Protein AF-A0A6M1YBG4-F1 (afdb_monomer_lite)

Radius of gyration: 19.95 Å; chains: 1; bounding box: 44×45×74 Å

Sequence (260 aa):
LTASAIASFGVSKLLKSVRQNFGIIKNPKYNTADLGLLKDKNMIKTLTDEIFPLYIKHEKTFDGHQIHGRMHISRCIIYTMAMLNFYKRHKKANVDELASIYSIAFHDAGRRGNGVDVWEKDSQKLLYNFLRDKGYGLLKALKFSRIVNKETKADSLEARAILSSDCLDIMRCRLGGIKSFRRNLLTFLNPAKDKAPSGLTKDECKNIREKLIVEASEFIKMTENKKVELTNSKTYFEDVLYLLESNQKKFPTLFDYLKK

Structure (mmCIF, N/CA/C/O backbone):
data_AF-A0A6M1YBG4-F1
#
_entry.id   AF-A0A6M1YBG4-F1
#
loop_
_atom_site.group_PDB
_atom_site.id
_atom_site.type_symbol
_atom_site.label_atom_id
_atom_site.label_alt_id
_atom_site.label_comp_id
_atom_site.label_asym_id
_atom_site.label_entity_id
_atom_site.label_seq_id
_atom_site.pdbx_PDB_ins_code
_atom_site.Cartn_x
_atom_site.Cartn_y
_atom_site.Cartn_z
_atom_site.occupancy
_atom_site.B_iso_or_equiv
_atom_site.auth_seq_id
_atom_site.auth_comp_id
_atom_site.auth_asym_id
_atom_site.auth_atom_id
_atom_site.pdbx_PDB_model_num
ATOM 1 N N . LEU A 1 1 ? 11.674 23.748 51.334 1.00 42.88 1 LEU A N 1
ATOM 2 C CA . LEU A 1 1 ? 11.335 23.813 49.892 1.00 42.88 1 LEU A CA 1
ATOM 3 C C . LEU A 1 1 ? 11.590 22.437 49.292 1.00 42.88 1 LEU A C 1
ATOM 5 O O . LEU A 1 1 ? 12.739 22.051 49.139 1.00 42.88 1 LEU A O 1
ATOM 9 N N . THR A 1 2 ? 10.538 21.642 49.109 1.00 30.59 2 THR A N 1
ATOM 10 C CA . THR A 1 2 ? 10.632 20.224 48.736 1.00 30.59 2 THR A CA 1
ATOM 11 C C . THR A 1 2 ? 10.845 20.051 47.230 1.00 30.59 2 THR A C 1
ATOM 13 O O . THR A 1 2 ? 10.275 20.776 46.414 1.00 30.59 2 THR A O 1
ATOM 16 N N . ALA A 1 3 ? 11.650 19.052 46.858 1.00 31.31 3 ALA A N 1
ATOM 17 C CA . ALA A 1 3 ? 12.021 18.718 45.479 1.00 31.31 3 ALA A CA 1
ATOM 18 C C . ALA A 1 3 ? 10.829 18.418 44.537 1.00 31.31 3 ALA A C 1
ATOM 20 O O . ALA A 1 3 ? 11.008 18.377 43.321 1.00 31.31 3 ALA A O 1
ATOM 21 N N . SER A 1 4 ? 9.602 18.267 45.058 1.00 35.59 4 SER A N 1
ATOM 22 C CA . SER A 1 4 ? 8.411 18.016 44.234 1.00 35.59 4 SER A CA 1
ATOM 23 C C . SER A 1 4 ? 7.872 19.273 43.528 1.00 35.59 4 SER A C 1
ATOM 25 O O . SER A 1 4 ? 7.233 19.160 42.482 1.00 35.59 4 SER A O 1
ATOM 27 N N . ALA A 1 5 ? 8.188 20.478 44.020 1.00 33.09 5 ALA A N 1
ATOM 28 C CA . ALA A 1 5 ? 7.726 21.727 43.406 1.00 33.09 5 ALA A CA 1
ATOM 29 C C . ALA A 1 5 ? 8.543 22.131 42.159 1.00 33.09 5 ALA A C 1
ATOM 31 O O . ALA A 1 5 ? 8.009 22.749 41.237 1.00 33.09 5 ALA A O 1
ATOM 32 N N . ILE A 1 6 ? 9.819 21.734 42.086 1.00 35.50 6 ILE A N 1
ATOM 33 C CA . ILE A 1 6 ? 10.721 22.075 40.970 1.00 35.50 6 ILE A CA 1
ATOM 34 C C . ILE A 1 6 ? 10.452 21.177 39.745 1.00 35.50 6 ILE A C 1
ATOM 36 O O . ILE A 1 6 ? 10.522 21.643 38.606 1.00 35.50 6 ILE A O 1
ATOM 40 N N . ALA A 1 7 ? 10.029 19.925 39.959 1.00 37.75 7 ALA A N 1
ATOM 41 C CA . ALA A 1 7 ? 9.678 18.999 38.879 1.00 37.75 7 ALA A CA 1
ATOM 42 C C . ALA A 1 7 ? 8.387 19.403 38.133 1.00 37.75 7 ALA A C 1
ATOM 44 O O . ALA A 1 7 ? 8.319 19.304 36.908 1.00 37.75 7 ALA A O 1
ATOM 45 N N . SER A 1 8 ? 7.383 19.930 38.842 1.00 36.16 8 SER A N 1
ATOM 46 C CA . SER A 1 8 ? 6.100 20.326 38.236 1.00 36.16 8 SER A CA 1
ATOM 47 C C . SER A 1 8 ? 6.219 21.583 37.356 1.00 36.16 8 SER A C 1
ATOM 49 O O . SER A 1 8 ? 5.631 21.663 36.273 1.00 36.16 8 SER A O 1
ATOM 51 N N . PHE A 1 9 ? 7.062 22.544 37.754 1.00 37.38 9 PHE A N 1
ATOM 52 C CA . PHE A 1 9 ? 7.264 23.782 36.993 1.00 37.38 9 PHE A CA 1
ATOM 53 C C . PHE A 1 9 ? 8.113 23.570 35.726 1.00 37.38 9 PHE A C 1
ATOM 55 O O . PHE A 1 9 ? 7.839 24.182 34.691 1.00 37.38 9 PHE A O 1
ATOM 62 N N . GLY A 1 10 ? 9.098 22.663 35.775 1.00 35.66 10 GLY A N 1
ATOM 63 C CA . GLY A 1 10 ? 9.953 22.317 34.633 1.00 35.66 10 GLY A CA 1
ATOM 64 C C . GLY A 1 10 ? 9.226 21.523 33.544 1.00 35.66 10 GLY A C 1
ATOM 65 O O . GLY A 1 10 ? 9.341 21.850 32.363 1.00 35.66 10 GLY A O 1
ATOM 66 N N . VAL A 1 11 ? 8.406 20.538 33.925 1.00 40.91 11 VAL A N 1
ATOM 67 C CA . VAL A 1 11 ? 7.657 19.695 32.973 1.00 40.91 11 VAL A CA 1
ATOM 68 C C . VAL A 1 11 ? 6.530 20.479 32.292 1.00 40.91 11 VAL A C 1
ATOM 70 O O . VAL A 1 11 ? 6.317 20.332 31.092 1.00 40.91 11 VAL A O 1
ATOM 73 N N . SER A 1 12 ? 5.865 21.390 33.008 1.00 39.53 12 SER A N 1
ATOM 74 C CA . SER A 1 12 ? 4.833 22.278 32.447 1.00 39.53 12 SER A CA 1
ATOM 75 C C . SER A 1 12 ? 5.394 23.248 31.397 1.00 39.53 12 SER A C 1
ATOM 77 O O . SER A 1 12 ? 4.794 23.440 30.335 1.00 39.53 12 SER A O 1
ATOM 79 N N . LYS A 1 13 ? 6.581 23.821 31.645 1.00 38.34 13 LYS A N 1
ATOM 80 C CA . LYS A 1 13 ? 7.250 24.740 30.709 1.00 38.34 13 LYS A CA 1
ATOM 81 C C . LYS A 1 13 ? 7.852 23.999 29.511 1.00 38.34 13 LYS A C 1
ATOM 83 O O . LYS A 1 13 ? 7.779 24.512 28.396 1.00 38.34 13 LYS A O 1
ATOM 88 N N . LEU A 1 14 ? 8.350 22.775 29.711 1.00 34.94 14 LEU A N 1
ATOM 89 C CA . LEU A 1 14 ? 8.815 21.899 28.632 1.00 34.94 14 LEU A CA 1
ATOM 90 C C . LEU A 1 14 ? 7.646 21.415 27.758 1.00 34.94 14 LEU A C 1
ATOM 92 O O . LEU A 1 14 ? 7.738 21.482 26.541 1.00 34.94 14 LEU A O 1
ATOM 96 N N . LEU A 1 15 ? 6.502 21.046 28.345 1.00 36.16 15 LEU A N 1
ATOM 97 C CA . LEU A 1 15 ? 5.287 20.683 27.601 1.00 36.16 15 LEU A CA 1
ATOM 98 C C . LEU A 1 15 ? 4.630 21.885 26.910 1.00 36.16 15 LEU A C 1
ATOM 100 O O . LEU A 1 15 ? 4.041 21.715 25.846 1.00 36.16 15 LEU A O 1
ATOM 104 N N . LYS A 1 16 ? 4.741 23.104 27.457 1.00 35.44 16 LYS A N 1
ATOM 105 C CA . LYS A 1 16 ? 4.321 24.337 26.764 1.00 35.44 16 LYS A CA 1
ATOM 106 C C . LYS A 1 16 ? 5.268 24.719 25.625 1.00 35.44 16 LYS A C 1
ATOM 108 O O . LYS A 1 16 ? 4.776 25.118 24.579 1.00 35.44 16 LYS A O 1
ATOM 113 N N . SER A 1 17 ? 6.577 24.533 25.788 1.00 32.25 17 SER A N 1
ATOM 114 C CA . SER A 1 17 ? 7.590 24.722 24.735 1.00 32.25 17 SER A CA 1
ATOM 115 C C . SER A 1 17 ? 7.432 23.695 23.601 1.00 32.25 17 SER A C 1
ATOM 117 O O . SER A 1 17 ? 7.418 24.054 22.426 1.00 32.25 17 SER A O 1
ATOM 119 N N . VAL A 1 18 ? 7.157 22.434 23.946 1.00 36.22 18 VAL A N 1
ATOM 120 C CA . VAL A 1 18 ? 6.774 21.372 23.001 1.00 36.22 18 VAL A CA 1
ATOM 121 C C . VAL A 1 18 ? 5.375 21.627 22.421 1.00 36.22 18 VAL A C 1
ATOM 123 O O . VAL A 1 18 ? 5.124 21.306 21.280 1.00 36.22 18 VAL A O 1
ATOM 126 N N . ARG A 1 19 ? 4.429 22.276 23.101 1.00 33.81 19 ARG A N 1
ATOM 127 C CA . ARG A 1 19 ? 3.161 22.663 22.445 1.00 33.81 19 ARG A CA 1
ATOM 128 C C . ARG A 1 19 ? 3.278 23.907 21.559 1.00 33.81 19 ARG A C 1
ATOM 130 O O . ARG A 1 19 ? 2.495 24.034 20.627 1.00 33.81 19 ARG A O 1
ATOM 137 N N . GLN A 1 20 ? 4.229 24.805 21.823 1.00 33.97 20 GLN A N 1
ATOM 138 C CA . GLN A 1 20 ? 4.426 26.036 21.045 1.00 33.97 20 GLN A CA 1
ATOM 139 C C . GLN A 1 20 ? 5.344 25.859 19.828 1.00 33.97 20 GLN A C 1
ATOM 141 O O . GLN A 1 20 ? 5.148 26.563 18.842 1.00 33.97 20 GLN A O 1
ATOM 146 N N . ASN A 1 21 ? 6.272 24.895 19.841 1.00 33.31 21 ASN A N 1
ATOM 147 C CA . ASN A 1 21 ? 7.101 24.561 18.671 1.00 33.31 21 ASN A CA 1
ATOM 148 C C . ASN A 1 21 ? 6.443 23.571 17.703 1.00 33.31 21 ASN A C 1
ATOM 150 O O . ASN A 1 21 ? 6.954 23.330 16.612 1.00 33.31 21 ASN A O 1
ATOM 154 N N . PHE A 1 22 ? 5.307 22.992 18.084 1.00 41.25 22 PHE A N 1
ATOM 155 C CA . PHE A 1 22 ? 4.591 22.041 17.253 1.00 41.25 22 PHE A CA 1
ATOM 156 C C . PHE A 1 22 ? 3.459 22.799 16.595 1.00 41.25 22 PHE A C 1
ATOM 158 O O . PHE A 1 22 ? 2.313 22.800 17.048 1.00 41.25 22 PHE A O 1
ATOM 165 N N . GLY A 1 23 ? 3.819 23.475 15.505 1.00 33.91 23 GLY A N 1
ATOM 166 C CA . GLY A 1 23 ? 2.853 23.821 14.487 1.00 33.91 23 GLY A CA 1
ATOM 167 C C . GLY A 1 23 ? 2.122 22.543 14.103 1.00 33.91 23 GLY A C 1
ATOM 168 O O . GLY A 1 23 ? 2.623 21.754 13.308 1.00 33.91 23 GLY A O 1
ATOM 169 N N . ILE A 1 24 ? 0.932 22.343 14.680 1.00 41.75 24 ILE A N 1
ATOM 170 C CA . ILE A 1 24 ? -0.172 21.666 14.005 1.00 41.75 24 ILE A CA 1
ATOM 171 C C . ILE A 1 24 ? -0.065 22.162 12.575 1.00 41.75 24 ILE A C 1
ATOM 173 O O . ILE A 1 24 ? -0.124 23.380 12.391 1.00 41.75 24 ILE A O 1
ATOM 177 N N . ILE A 1 25 ? 0.223 21.265 11.629 1.00 44.97 25 ILE A N 1
ATOM 178 C CA . ILE A 1 25 ? 0.376 21.592 10.214 1.00 44.97 25 ILE A CA 1
ATOM 179 C C . ILE A 1 25 ? -0.840 22.451 9.864 1.00 44.97 25 ILE A C 1
ATOM 181 O O . ILE A 1 25 ? -1.967 21.960 9.786 1.00 44.97 25 ILE A O 1
ATOM 185 N N . LYS A 1 26 ? -0.643 23.775 9.820 1.00 38.28 26 LYS A N 1
ATOM 186 C CA . LYS A 1 26 ? -1.711 24.740 9.585 1.00 38.28 26 LYS A CA 1
ATOM 187 C C . LYS A 1 26 ? -1.987 24.607 8.111 1.00 38.28 26 LYS A C 1
ATOM 189 O O . LYS A 1 26 ? -1.297 25.230 7.322 1.00 38.28 26 LYS A O 1
ATOM 194 N N . ASN A 1 27 ? -2.918 23.716 7.799 1.00 42.34 27 ASN A N 1
ATOM 195 C CA . ASN A 1 27 ? -3.264 23.228 6.477 1.00 42.34 27 ASN A CA 1
ATOM 196 C C . ASN A 1 27 ? -3.529 24.413 5.524 1.00 42.34 27 ASN A C 1
ATOM 198 O O . ASN A 1 27 ? -4.633 24.973 5.539 1.00 42.34 27 ASN A O 1
ATOM 202 N N . PRO A 1 28 ? -2.542 24.859 4.723 1.00 39.03 28 PRO A N 1
ATOM 203 C CA . PRO A 1 28 ? -2.784 25.863 3.709 1.00 39.03 28 PRO A CA 1
ATOM 204 C C . PRO A 1 28 ? -3.393 25.092 2.544 1.00 39.03 28 PRO A C 1
ATOM 206 O O . PRO A 1 28 ? -2.665 24.387 1.859 1.00 39.03 28 PRO A O 1
ATOM 209 N N . LYS A 1 29 ? -4.728 25.150 2.404 1.00 42.41 29 LYS A N 1
ATOM 210 C CA . LYS A 1 29 ? -5.530 24.624 1.277 1.00 42.41 29 LYS A CA 1
ATOM 211 C C . LYS A 1 29 ? -4.737 23.689 0.347 1.00 42.41 29 LYS A C 1
ATOM 213 O O . LYS A 1 29 ? -4.203 24.121 -0.670 1.00 42.41 29 LYS A O 1
ATOM 218 N N . TYR A 1 30 ? -4.661 22.422 0.743 1.00 47.44 30 TYR A N 1
ATOM 219 C CA . TYR A 1 30 ? -3.917 21.385 0.038 1.00 47.44 30 TYR A CA 1
ATOM 220 C C . TYR A 1 30 ? -4.385 21.262 -1.420 1.00 47.44 30 TYR A C 1
ATOM 222 O O . TYR A 1 30 ? -5.587 21.135 -1.679 1.00 47.44 30 TYR A O 1
ATOM 230 N N . ASN A 1 31 ? -3.446 21.263 -2.367 1.00 45.47 31 ASN A N 1
ATOM 231 C CA . ASN A 1 31 ? -3.720 20.951 -3.764 1.00 45.47 31 ASN A CA 1
ATOM 232 C C . ASN A 1 31 ? -3.170 19.552 -4.068 1.00 45.47 31 ASN A C 1
ATOM 234 O O . ASN A 1 31 ? -2.066 19.409 -4.575 1.00 45.47 31 ASN A O 1
ATOM 238 N N . THR A 1 32 ? -3.959 18.504 -3.793 1.00 51.28 32 THR A N 1
ATOM 239 C CA . THR A 1 32 ? -3.644 17.100 -4.148 1.00 51.28 32 THR A CA 1
ATOM 240 C C . THR A 1 32 ? -3.507 16.891 -5.665 1.00 51.28 32 THR A C 1
ATOM 242 O O . THR A 1 32 ? -3.376 15.764 -6.126 1.00 51.28 32 THR A O 1
ATOM 245 N N . ALA A 1 33 ? -3.581 17.951 -6.476 1.00 47.88 33 ALA A N 1
ATOM 246 C CA . ALA A 1 33 ? -3.552 17.871 -7.925 1.00 47.88 33 ALA A CA 1
ATOM 247 C C . ALA A 1 33 ? -2.212 17.377 -8.491 1.00 47.88 33 ALA A C 1
ATOM 249 O O . ALA A 1 33 ? -2.243 16.759 -9.560 1.00 47.88 33 ALA A O 1
ATOM 250 N N . ASP A 1 34 ? -1.092 17.604 -7.790 1.00 49.06 34 ASP A N 1
ATOM 251 C CA . ASP A 1 34 ? 0.255 17.286 -8.290 1.00 49.06 34 ASP A CA 1
ATOM 252 C C . ASP A 1 34 ? 0.669 15.833 -8.009 1.00 49.06 34 ASP A C 1
ATOM 254 O O . ASP A 1 34 ? 1.319 15.188 -8.837 1.00 49.06 34 ASP A O 1
ATOM 258 N N . LEU A 1 35 ? 0.224 15.269 -6.883 1.00 54.56 35 LEU A N 1
ATOM 259 C CA . LEU A 1 35 ? 0.277 13.833 -6.632 1.00 54.56 35 LEU A CA 1
ATOM 260 C C . LEU A 1 35 ? -0.962 13.202 -7.268 1.00 54.56 35 LEU A C 1
ATOM 262 O O . LEU A 1 35 ? -2.042 13.200 -6.695 1.00 54.56 35 LEU A O 1
ATOM 266 N N . GLY A 1 36 ? -0.820 12.615 -8.456 1.00 53.66 36 GLY A N 1
ATOM 267 C CA . GLY A 1 36 ? -1.921 11.948 -9.167 1.00 53.66 36 GLY A CA 1
ATOM 268 C C . GLY A 1 36 ? -2.592 10.792 -8.398 1.00 53.66 36 GLY A C 1
ATOM 269 O O . GLY A 1 36 ? -3.571 10.218 -8.892 1.00 53.66 36 GLY A O 1
ATOM 270 N N . LEU A 1 37 ? -2.097 10.456 -7.200 1.00 57.06 37 LEU A N 1
ATOM 271 C CA . LEU A 1 37 ? -2.799 9.670 -6.195 1.00 57.06 37 LEU A CA 1
ATOM 272 C C . LEU A 1 37 ? -4.027 10.434 -5.719 1.00 57.06 37 LEU A C 1
ATOM 274 O O . LEU A 1 37 ? -3.939 11.333 -4.894 1.00 57.06 37 LEU A O 1
ATOM 278 N N . LEU A 1 38 ? -5.197 9.968 -6.152 1.00 58.28 38 LEU A N 1
ATOM 279 C CA . LEU A 1 38 ? -6.453 10.277 -5.473 1.00 58.28 38 LEU A CA 1
ATOM 280 C C . LEU A 1 38 ? -6.901 11.738 -5.636 1.00 58.28 38 LEU A C 1
ATOM 282 O O . LEU A 1 38 ? -7.370 12.367 -4.690 1.00 58.28 38 LEU A O 1
ATOM 286 N N . LYS A 1 39 ? -6.898 12.245 -6.881 1.00 52.91 39 LYS A N 1
ATOM 287 C CA . LYS A 1 39 ? -7.745 13.404 -7.243 1.00 52.91 39 LYS A CA 1
ATOM 288 C C . LYS A 1 39 ? -9.201 13.216 -6.786 1.00 52.91 39 LYS A C 1
ATOM 290 O O . LYS A 1 39 ? -9.914 14.192 -6.565 1.00 52.91 39 LYS A O 1
ATOM 295 N N . ASP A 1 40 ? -9.626 11.965 -6.620 1.00 61.94 40 ASP A N 1
ATOM 296 C CA . ASP A 1 40 ? -10.883 11.625 -5.982 1.00 61.94 40 ASP A CA 1
ATOM 297 C C . ASP A 1 40 ? -10.813 11.823 -4.459 1.00 61.94 40 ASP A C 1
ATOM 299 O O . ASP A 1 40 ? -10.426 10.927 -3.701 1.00 61.94 40 ASP A O 1
ATOM 303 N N . LYS A 1 41 ? -11.248 13.006 -4.009 1.00 67.19 41 LYS A N 1
ATOM 304 C CA . LYS A 1 41 ? -11.470 13.318 -2.588 1.00 67.19 41 LYS A CA 1
ATOM 305 C C . LYS A 1 41 ? -12.334 12.262 -1.890 1.00 67.19 41 LYS A C 1
ATOM 307 O O . LYS A 1 41 ? -12.183 12.065 -0.685 1.00 67.19 41 LYS A O 1
ATOM 312 N N . ASN A 1 42 ? -13.192 11.547 -2.624 1.00 81.12 42 ASN A N 1
ATOM 313 C CA . ASN A 1 42 ? -14.013 10.491 -2.044 1.00 81.12 42 ASN A CA 1
ATOM 314 C C . ASN A 1 42 ? -13.182 9.276 -1.627 1.00 81.12 42 ASN A C 1
ATOM 316 O O . ASN A 1 42 ? -13.535 8.626 -0.647 1.00 81.12 42 ASN A O 1
ATOM 320 N N . MET A 1 43 ? -12.067 8.975 -2.303 1.00 87.19 43 MET A N 1
ATOM 321 C CA . MET A 1 43 ? -11.223 7.840 -1.923 1.00 87.19 43 MET A CA 1
ATOM 322 C C . MET A 1 43 ? -10.410 8.132 -0.665 1.00 87.19 43 MET A C 1
ATOM 324 O O . MET A 1 43 ? -10.367 7.293 0.228 1.00 87.19 43 MET A O 1
ATOM 328 N N . ILE A 1 44 ? -9.814 9.323 -0.554 1.00 87.62 44 ILE A N 1
ATOM 329 C CA . ILE A 1 44 ? -9.127 9.743 0.679 1.00 87.62 44 ILE A CA 1
ATOM 330 C C . ILE A 1 44 ? -10.107 9.715 1.854 1.00 87.62 44 ILE A C 1
ATOM 332 O O . ILE A 1 44 ? -9.820 9.111 2.884 1.00 87.62 44 ILE A O 1
ATOM 336 N N . LYS A 1 45 ? -11.310 10.269 1.662 1.00 88.25 45 LYS A N 1
ATOM 337 C CA . LYS A 1 45 ? -12.374 10.205 2.664 1.00 88.25 45 LYS A CA 1
ATOM 338 C C . LYS A 1 45 ? -12.746 8.761 3.019 1.00 88.25 45 LYS A C 1
ATOM 340 O O . LYS A 1 45 ? -12.875 8.444 4.193 1.00 88.25 45 LYS A O 1
ATOM 345 N N . THR A 1 46 ? -12.873 7.875 2.030 1.00 92.75 46 THR A N 1
ATOM 346 C CA . THR A 1 46 ? -13.172 6.450 2.260 1.00 92.75 46 THR A CA 1
ATOM 347 C C . THR A 1 46 ? -12.064 5.769 3.072 1.00 92.75 46 THR A C 1
ATOM 349 O O . THR A 1 46 ? -12.352 5.025 4.009 1.00 92.75 46 THR A O 1
ATOM 352 N N . LEU A 1 47 ? -10.793 6.034 2.751 1.00 93.31 47 LEU A N 1
ATOM 353 C CA . LEU A 1 47 ? -9.656 5.512 3.510 1.00 93.31 47 LEU A CA 1
ATOM 354 C C . LEU A 1 47 ? -9.719 5.975 4.967 1.00 93.31 47 LEU A C 1
ATOM 356 O O . LEU A 1 47 ? -9.659 5.141 5.868 1.00 93.31 47 LEU A O 1
ATOM 360 N N . THR A 1 48 ? -9.890 7.275 5.192 1.00 91.56 48 THR A N 1
ATOM 361 C CA . THR A 1 48 ? -9.878 7.883 6.528 1.00 91.56 48 THR A CA 1
ATOM 362 C C . THR A 1 48 ? -11.081 7.476 7.378 1.00 91.56 48 THR A C 1
ATOM 364 O O . THR A 1 48 ? -10.901 7.094 8.535 1.00 91.56 48 THR A O 1
ATOM 367 N N . ASP A 1 49 ? -12.289 7.524 6.819 1.00 92.88 49 ASP A N 1
ATOM 368 C CA . ASP A 1 49 ? -13.526 7.387 7.594 1.00 92.88 49 ASP A CA 1
ATOM 369 C C . ASP A 1 49 ? -14.008 5.939 7.715 1.00 92.88 49 ASP A C 1
ATOM 371 O O . ASP A 1 49 ? -14.698 5.610 8.677 1.00 92.88 49 ASP A O 1
ATOM 375 N N . GLU A 1 50 ? -13.678 5.073 6.753 1.00 95.62 50 GLU A N 1
ATOM 376 C CA . GLU A 1 50 ? -14.277 3.734 6.660 1.00 95.62 50 GLU A CA 1
ATOM 377 C C . GLU A 1 50 ? -13.244 2.607 6.784 1.00 95.62 50 GLU A C 1
ATOM 379 O O . GLU A 1 50 ? -13.551 1.562 7.355 1.00 95.62 50 GLU A O 1
ATOM 384 N N . ILE A 1 51 ? -12.007 2.807 6.309 1.00 97.12 51 ILE A N 1
ATOM 385 C CA . ILE A 1 51 ? -10.982 1.747 6.287 1.00 97.12 51 ILE A CA 1
ATOM 386 C C . ILE A 1 51 ? -10.000 1.864 7.461 1.00 97.12 51 ILE A C 1
ATOM 388 O O . ILE A 1 51 ? -9.772 0.901 8.193 1.00 97.12 51 ILE A O 1
ATOM 392 N N . PHE A 1 52 ? -9.431 3.045 7.698 1.00 96.81 52 PHE A N 1
ATOM 393 C CA . PHE A 1 52 ? -8.496 3.301 8.797 1.00 96.81 52 PHE A CA 1
ATOM 394 C C . PHE A 1 52 ? -9.040 3.013 10.202 1.00 96.81 52 PHE A C 1
ATOM 396 O O . PHE A 1 52 ? -8.232 2.619 11.048 1.00 96.81 52 PHE A O 1
ATOM 403 N N . PRO A 1 53 ? -10.353 3.098 10.488 1.00 96.94 53 PRO A N 1
ATOM 404 C CA . PRO A 1 53 ? -10.897 2.625 11.757 1.00 96.94 53 PRO A CA 1
ATOM 405 C C . PRO A 1 53 ? -10.597 1.150 12.067 1.00 96.94 53 PRO A C 1
ATOM 407 O O . PRO A 1 53 ? -10.404 0.815 13.238 1.00 96.94 53 PRO A O 1
ATOM 410 N N . LEU A 1 54 ? -10.483 0.279 11.054 1.00 97.69 54 LEU A N 1
ATOM 411 C CA . LEU A 1 54 ? -10.070 -1.121 11.242 1.00 97.69 54 LEU A CA 1
ATOM 412 C C . LEU A 1 54 ? -8.656 -1.190 11.835 1.00 97.69 54 LEU A C 1
ATOM 414 O O . LEU A 1 54 ? -8.408 -1.877 12.822 1.00 97.69 54 LEU A O 1
ATOM 418 N N . TYR A 1 55 ? -7.748 -0.384 11.296 1.00 97.50 55 TYR A N 1
ATOM 419 C CA . TYR A 1 55 ? -6.360 -0.325 11.742 1.00 97.50 55 TYR A CA 1
ATOM 420 C C . TYR A 1 55 ? -6.201 0.388 13.083 1.00 97.50 55 TYR A C 1
ATOM 422 O O . TYR A 1 55 ? -5.422 -0.062 13.914 1.00 97.50 55 TYR A O 1
ATOM 430 N N . ILE A 1 56 ? -7.002 1.418 13.370 1.00 96.62 56 ILE A N 1
ATOM 431 C CA . ILE A 1 56 ? -7.070 2.014 14.716 1.00 96.62 56 ILE A CA 1
ATOM 432 C C . ILE A 1 56 ? -7.460 0.952 15.748 1.00 96.62 56 ILE A C 1
ATOM 434 O O . ILE A 1 56 ? -6.932 0.942 16.862 1.00 96.62 56 ILE A O 1
ATOM 438 N N . LYS A 1 57 ? -8.376 0.040 15.398 1.00 96.94 57 LYS A N 1
ATOM 439 C CA . LYS A 1 57 ? -8.725 -1.084 16.268 1.00 96.94 57 LYS A CA 1
ATOM 440 C C . LYS A 1 57 ? -7.535 -2.026 16.457 1.00 96.94 57 LYS A C 1
ATOM 442 O O . LYS A 1 57 ? -7.288 -2.413 17.595 1.00 96.94 57 LYS A O 1
ATOM 447 N N . HIS A 1 58 ? -6.776 -2.357 15.411 1.00 96.88 58 HIS A N 1
ATOM 448 C CA . HIS A 1 58 ? -5.551 -3.164 15.541 1.00 96.88 58 HIS A CA 1
ATOM 449 C C . HIS A 1 58 ? -4.545 -2.509 16.492 1.00 96.88 58 HIS A C 1
ATOM 451 O O . HIS A 1 58 ? -4.129 -3.130 17.470 1.00 96.88 58 HIS A O 1
ATOM 457 N N . GLU A 1 59 ? -4.252 -1.227 16.263 1.00 95.56 59 GLU A N 1
ATOM 458 C CA . GLU A 1 59 ? -3.313 -0.414 17.044 1.00 95.56 59 GLU A CA 1
ATOM 459 C C . GLU A 1 59 ? -3.681 -0.358 18.537 1.00 95.56 59 GLU A C 1
ATOM 461 O O . GLU A 1 59 ? -2.807 -0.326 19.399 1.00 95.56 59 GLU A O 1
ATOM 466 N N . LYS A 1 60 ? -4.982 -0.377 18.857 1.00 95.56 60 LYS A N 1
ATOM 467 C CA . LYS A 1 60 ? -5.505 -0.357 20.234 1.00 95.56 60 LYS A CA 1
ATOM 468 C C . LYS A 1 60 ? -5.670 -1.736 20.874 1.00 95.56 60 LYS A C 1
ATOM 470 O O . LYS A 1 60 ? -5.993 -1.800 22.056 1.00 95.56 60 LYS A O 1
ATOM 475 N N . THR A 1 61 ? -5.529 -2.820 20.111 1.00 95.94 61 THR A N 1
ATOM 476 C CA . THR A 1 61 ? -5.805 -4.182 20.596 1.00 95.94 61 THR A CA 1
ATOM 477 C C . THR A 1 61 ? -4.551 -5.044 20.597 1.00 95.94 61 THR A C 1
ATOM 479 O O . THR A 1 61 ? -3.911 -5.171 21.635 1.00 95.94 61 THR A O 1
ATOM 482 N N . PHE A 1 62 ? -4.185 -5.642 19.463 1.00 96.12 62 PHE A N 1
ATOM 483 C CA . PHE A 1 62 ? -3.056 -6.574 19.385 1.00 96.12 62 PHE A CA 1
ATOM 484 C C . PHE A 1 62 ? -1.772 -5.942 18.835 1.00 96.12 62 PHE A C 1
ATOM 486 O O . PHE A 1 62 ? -0.700 -6.529 18.979 1.00 96.12 62 PHE A O 1
ATOM 493 N N . ASP A 1 63 ? -1.856 -4.770 18.201 1.00 94.56 63 ASP A N 1
ATOM 494 C CA . ASP A 1 63 ? -0.751 -4.156 17.465 1.00 94.56 63 ASP A CA 1
ATOM 495 C C . ASP A 1 63 ? -0.328 -2.797 18.037 1.00 94.56 63 ASP A C 1
ATOM 497 O O . ASP A 1 63 ? -0.232 -1.800 17.327 1.00 94.56 63 ASP A O 1
ATOM 501 N N . GLY A 1 64 ? -0.023 -2.742 19.337 1.00 90.75 64 GLY A N 1
ATOM 502 C CA . GLY A 1 64 ? 0.408 -1.498 19.998 1.00 90.75 64 GLY A CA 1
ATOM 503 C C . GLY A 1 64 ? 1.660 -0.843 19.387 1.00 90.75 64 GLY A C 1
ATOM 504 O O . GLY A 1 64 ? 1.831 0.371 19.476 1.00 90.75 64 GLY A O 1
ATOM 505 N N . HIS A 1 65 ? 2.513 -1.621 18.711 1.00 90.38 65 HIS A N 1
ATOM 506 C CA . HIS A 1 65 ? 3.687 -1.121 17.975 1.00 90.38 65 HIS A CA 1
ATOM 507 C C . HIS A 1 65 ? 3.341 -0.586 16.570 1.00 90.38 65 HIS A C 1
ATOM 509 O O . HIS A 1 65 ? 4.190 0.004 15.888 1.00 90.38 65 HIS A O 1
ATOM 515 N N . GLN A 1 66 ? 2.089 -0.760 16.142 1.00 92.81 66 GLN A N 1
ATOM 516 C CA . GLN A 1 66 ? 1.550 -0.334 14.853 1.00 92.81 66 GLN A CA 1
ATOM 517 C C . GLN A 1 66 ? 2.382 -0.894 13.690 1.00 92.81 66 GLN A C 1
ATOM 519 O O . GLN A 1 66 ? 2.781 -0.165 12.772 1.00 92.81 66 GLN A O 1
ATOM 524 N N . ILE A 1 67 ? 2.727 -2.181 13.773 1.00 93.62 67 ILE A N 1
ATOM 525 C CA . ILE A 1 67 ? 3.431 -2.892 12.708 1.00 93.62 67 ILE A CA 1
ATOM 526 C C . ILE A 1 67 ? 2.505 -2.969 11.498 1.00 93.62 67 ILE A C 1
ATOM 528 O O . ILE A 1 67 ? 2.883 -2.506 10.429 1.00 93.62 67 ILE A O 1
ATOM 532 N N . HIS A 1 68 ? 1.280 -3.438 11.682 1.00 95.50 68 HIS A N 1
ATOM 533 C CA . HIS A 1 68 ? 0.231 -3.578 10.673 1.00 95.50 68 HIS A CA 1
ATOM 534 C C . HIS A 1 68 ? -0.802 -2.440 10.788 1.00 95.50 68 HIS A C 1
ATOM 536 O O . HIS A 1 68 ? -1.981 -2.635 10.513 1.00 95.50 68 HIS A O 1
ATOM 542 N N . GLY A 1 69 ? -0.380 -1.260 11.263 1.00 95.12 69 GLY A N 1
ATOM 543 C CA . GLY A 1 69 ? -1.243 -0.098 11.504 1.00 95.12 69 GLY A CA 1
ATOM 544 C C . GLY A 1 69 ? -1.404 0.827 10.293 1.00 95.12 69 GLY A C 1
ATOM 545 O O . GLY A 1 69 ? -0.903 0.563 9.197 1.00 95.12 69 GLY A O 1
ATOM 546 N N . ARG A 1 70 ? -2.050 1.977 10.505 1.00 96.81 70 ARG A N 1
ATOM 547 C CA . ARG A 1 70 ? -2.358 2.961 9.451 1.00 96.81 70 ARG A CA 1
ATOM 548 C C . ARG A 1 70 ? -1.123 3.405 8.676 1.00 96.81 70 ARG A C 1
ATOM 550 O O . ARG A 1 70 ? -1.174 3.484 7.457 1.00 96.81 70 ARG A O 1
ATOM 557 N N . MET A 1 71 ? 0.003 3.643 9.353 1.00 96.88 71 MET A N 1
ATOM 558 C CA . MET A 1 71 ? 1.244 4.073 8.698 1.00 96.88 71 MET A CA 1
ATOM 559 C C . MET A 1 71 ? 1.741 3.067 7.648 1.00 96.88 71 MET A C 1
ATOM 561 O O . MET A 1 71 ? 2.134 3.457 6.548 1.00 96.88 71 MET A O 1
ATOM 565 N N . HIS A 1 72 ? 1.712 1.776 7.985 1.00 97.38 72 HIS A N 1
ATOM 566 C CA . HIS A 1 72 ? 2.109 0.705 7.076 1.00 97.38 72 HIS A CA 1
ATOM 567 C C . HIS A 1 72 ? 1.223 0.699 5.825 1.00 97.38 72 HIS A C 1
ATOM 569 O O . HIS A 1 72 ? 1.729 0.722 4.701 1.00 97.38 72 HIS A O 1
ATOM 575 N N . ILE A 1 73 ? -0.094 0.772 6.018 1.00 97.75 73 ILE A N 1
ATOM 576 C CA . ILE A 1 73 ? -1.064 0.815 4.921 1.00 97.75 73 ILE A CA 1
ATOM 577 C C . ILE A 1 73 ? -0.873 2.058 4.056 1.00 97.75 73 ILE A C 1
ATOM 579 O O . ILE A 1 73 ? -0.849 1.949 2.830 1.00 97.75 73 ILE A O 1
ATOM 583 N N . SER A 1 74 ? -0.660 3.224 4.669 1.00 97.19 74 SER A N 1
ATOM 584 C CA . SER A 1 74 ? -0.419 4.474 3.949 1.00 97.19 74 SER A CA 1
ATOM 585 C C . SER A 1 74 ? 0.790 4.366 3.019 1.00 97.19 74 SER A C 1
ATOM 587 O O . SER A 1 74 ? 0.692 4.672 1.828 1.00 97.19 74 SER A O 1
ATOM 589 N N . ARG A 1 75 ? 1.927 3.878 3.528 1.00 97.94 75 ARG A N 1
ATOM 590 C CA . ARG A 1 75 ? 3.131 3.678 2.709 1.00 97.94 75 ARG A CA 1
ATOM 591 C C . ARG A 1 75 ? 2.912 2.639 1.622 1.00 97.94 75 ARG A C 1
ATOM 593 O O . ARG A 1 75 ? 3.314 2.861 0.482 1.00 97.94 75 ARG A O 1
ATOM 600 N N . CYS A 1 76 ? 2.217 1.551 1.932 1.00 97.88 76 CYS A N 1
ATOM 601 C CA . CYS A 1 76 ? 1.926 0.522 0.947 1.00 97.88 76 CYS A CA 1
ATOM 602 C C . CYS A 1 76 ? 1.023 1.020 -0.188 1.00 97.88 76 CYS A 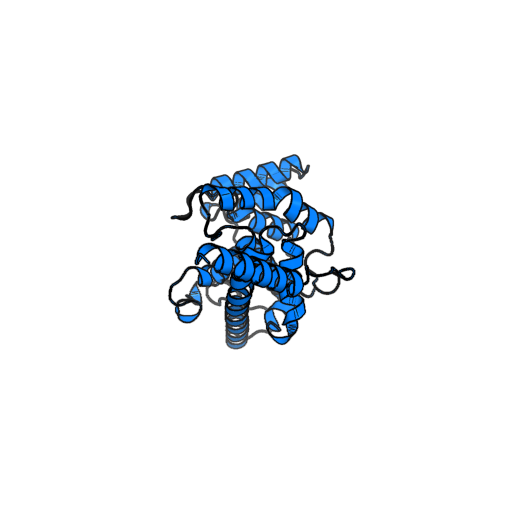C 1
ATOM 604 O O . CYS A 1 76 ? 1.256 0.655 -1.342 1.00 97.88 76 CYS A O 1
ATOM 606 N N . ILE A 1 77 ? 0.035 1.877 0.092 1.00 97.19 77 ILE A N 1
ATOM 607 C CA . ILE A 1 77 ? -0.769 2.546 -0.945 1.00 97.19 77 ILE A CA 1
ATOM 608 C C . ILE A 1 77 ? 0.140 3.390 -1.843 1.00 97.19 77 ILE A C 1
ATOM 610 O O . ILE A 1 77 ? 0.097 3.246 -3.065 1.00 97.19 77 ILE A O 1
ATOM 614 N N . ILE A 1 78 ? 1.002 4.214 -1.244 1.00 96.44 78 ILE A N 1
ATOM 615 C CA . ILE A 1 78 ? 1.951 5.073 -1.963 1.00 96.44 78 ILE A CA 1
ATOM 616 C C . ILE A 1 78 ? 2.851 4.234 -2.883 1.00 96.44 78 ILE A C 1
ATOM 618 O O . ILE A 1 78 ? 2.879 4.457 -4.092 1.00 96.44 78 ILE A O 1
ATOM 622 N N . TYR A 1 79 ? 3.528 3.213 -2.355 1.00 97.88 79 TYR A N 1
ATOM 623 C CA . TYR A 1 79 ? 4.411 2.353 -3.149 1.00 97.88 79 TYR A CA 1
ATOM 624 C C . TYR A 1 79 ? 3.664 1.623 -4.269 1.00 97.88 79 TYR A C 1
ATOM 626 O O . TYR A 1 79 ? 4.157 1.558 -5.398 1.00 97.88 79 TYR A O 1
ATOM 634 N N . THR A 1 80 ? 2.457 1.123 -3.984 1.00 96.50 80 THR A N 1
ATOM 635 C CA . THR A 1 80 ? 1.631 0.406 -4.967 1.00 96.50 80 THR A CA 1
ATOM 636 C C . THR A 1 80 ? 1.332 1.314 -6.145 1.00 96.50 80 THR A C 1
ATOM 638 O O . THR A 1 80 ? 1.583 0.951 -7.294 1.00 96.50 80 THR A O 1
ATOM 641 N N . MET A 1 81 ? 0.857 2.523 -5.865 1.00 95.00 81 MET A N 1
ATOM 642 C CA . MET A 1 81 ? 0.478 3.465 -6.907 1.00 95.00 81 MET A CA 1
ATOM 643 C C . MET A 1 81 ? 1.685 3.986 -7.690 1.00 95.00 81 MET A C 1
ATOM 645 O O . MET A 1 81 ? 1.591 4.089 -8.910 1.00 95.00 81 MET A O 1
ATOM 649 N N . ALA A 1 82 ? 2.831 4.213 -7.040 1.00 94.94 82 ALA A N 1
ATOM 650 C CA . ALA A 1 82 ? 4.076 4.560 -7.727 1.00 94.94 82 ALA A CA 1
ATOM 651 C C . ALA A 1 82 ? 4.476 3.485 -8.756 1.00 94.94 82 ALA A C 1
ATOM 653 O O . ALA A 1 82 ? 4.695 3.771 -9.935 1.00 94.94 82 ALA A O 1
ATOM 654 N N . MET A 1 83 ? 4.504 2.215 -8.343 1.00 95.38 83 MET A N 1
ATOM 655 C CA . MET A 1 83 ? 4.857 1.104 -9.235 1.00 95.38 83 MET A CA 1
ATOM 656 C C . MET A 1 83 ? 3.847 0.917 -10.375 1.00 95.38 83 MET A C 1
ATOM 658 O O . MET A 1 83 ? 4.226 0.621 -11.508 1.00 95.38 83 MET A O 1
ATOM 662 N N . LEU A 1 84 ? 2.556 1.100 -10.105 1.00 93.56 84 LEU A N 1
ATOM 663 C CA . LEU A 1 84 ? 1.511 0.976 -11.120 1.00 93.56 84 LEU A CA 1
ATOM 664 C C . LEU A 1 84 ? 1.535 2.122 -12.132 1.00 93.56 84 LEU A C 1
ATOM 666 O O . LEU A 1 84 ? 1.397 1.886 -13.331 1.00 93.56 84 LEU A O 1
ATOM 670 N N . ASN A 1 85 ? 1.763 3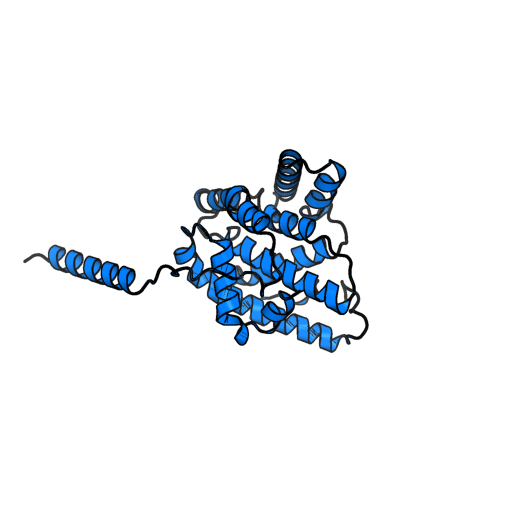.351 -11.679 1.00 92.25 85 ASN A N 1
ATOM 671 C CA . ASN A 1 85 ? 1.982 4.501 -12.552 1.00 92.25 85 ASN A CA 1
ATOM 672 C C . ASN A 1 85 ? 3.210 4.312 -13.441 1.00 92.25 85 ASN A C 1
ATOM 674 O O . ASN A 1 85 ? 3.141 4.585 -14.639 1.00 92.25 85 ASN A O 1
ATOM 678 N N . PHE A 1 86 ? 4.296 3.760 -12.897 1.00 92.88 86 PHE A N 1
ATOM 679 C CA . PHE A 1 86 ? 5.442 3.357 -13.703 1.00 92.88 86 PHE A CA 1
ATOM 680 C C . PHE A 1 86 ? 5.030 2.383 -14.821 1.00 92.88 86 PHE A C 1
ATOM 682 O O . PHE A 1 86 ? 5.352 2.612 -15.988 1.00 92.88 86 PHE A O 1
ATOM 689 N N . TYR A 1 87 ? 4.261 1.333 -14.516 1.00 91.31 87 TYR A N 1
ATOM 690 C CA . TYR A 1 87 ? 3.798 0.397 -15.547 1.00 91.31 87 TYR A CA 1
ATOM 691 C C . TYR A 1 87 ? 2.845 1.029 -16.565 1.00 91.31 87 TYR A C 1
ATOM 693 O O . TYR A 1 87 ? 2.941 0.714 -17.750 1.00 91.31 87 TYR A O 1
ATOM 701 N N . LYS A 1 88 ? 1.960 1.940 -16.159 1.00 90.25 88 LYS A N 1
ATOM 702 C CA . LYS A 1 88 ? 1.115 2.675 -17.110 1.00 90.25 88 LYS A CA 1
ATOM 703 C C . LYS A 1 88 ? 1.962 3.493 -18.086 1.00 90.25 88 LYS A C 1
ATOM 705 O O . LYS A 1 88 ? 1.737 3.403 -19.289 1.00 90.25 88 LYS A O 1
ATOM 710 N N . ARG A 1 89 ? 2.975 4.214 -17.589 1.00 88.38 89 ARG A N 1
ATOM 711 C CA . ARG A 1 89 ? 3.863 5.051 -18.415 1.00 88.38 89 ARG A CA 1
ATOM 712 C C . ARG A 1 89 ? 4.758 4.221 -19.343 1.00 88.38 89 ARG A C 1
ATOM 714 O O . ARG A 1 89 ? 4.840 4.518 -20.529 1.00 88.38 89 ARG A O 1
ATOM 721 N N . HIS A 1 90 ? 5.378 3.153 -18.837 1.00 86.81 90 HIS A N 1
ATOM 722 C CA . HIS A 1 90 ? 6.413 2.411 -19.575 1.00 86.81 90 HIS A CA 1
ATOM 723 C C . HIS A 1 90 ? 5.935 1.123 -20.260 1.00 86.81 90 HIS A C 1
ATOM 725 O O . HIS A 1 90 ? 6.549 0.687 -21.229 1.00 86.81 90 HIS A O 1
ATOM 731 N N . LYS A 1 91 ? 4.854 0.491 -19.787 1.00 81.69 91 LYS A N 1
ATOM 732 C CA . LYS A 1 91 ? 4.275 -0.717 -20.411 1.00 81.69 91 LYS A CA 1
ATOM 733 C C . LYS A 1 91 ? 2.960 -0.452 -21.141 1.00 81.69 91 LYS A C 1
ATOM 735 O O . LYS A 1 91 ? 2.405 -1.394 -21.699 1.00 81.69 91 LYS A O 1
ATOM 740 N N . LYS A 1 92 ? 2.432 0.782 -21.099 1.00 83.44 92 LYS A N 1
ATOM 741 C CA . LYS A 1 92 ? 1.051 1.092 -21.521 1.00 83.44 92 LYS A CA 1
ATOM 742 C C . LYS A 1 92 ? 0.045 0.112 -20.898 1.00 83.44 92 LYS A C 1
ATOM 744 O O . LYS A 1 92 ? -0.924 -0.298 -21.529 1.00 83.44 92 LYS A O 1
ATOM 749 N N . ALA A 1 93 ? 0.335 -0.325 -19.671 1.00 84.94 93 ALA A N 1
ATOM 750 C CA . ALA A 1 93 ? -0.443 -1.352 -19.004 1.00 84.94 93 ALA A CA 1
ATOM 751 C C . ALA A 1 93 ? -1.821 -0.812 -18.617 1.00 84.94 93 ALA A C 1
ATOM 753 O O . ALA A 1 93 ? -1.926 0.291 -18.080 1.00 84.94 93 ALA A O 1
ATOM 754 N N . ASN A 1 94 ? -2.861 -1.618 -18.827 1.00 87.69 94 ASN A N 1
ATOM 755 C CA . ASN A 1 94 ? -4.167 -1.345 -18.249 1.00 87.69 94 ASN A CA 1
ATOM 756 C C . ASN A 1 94 ? -4.152 -1.777 -16.778 1.00 87.69 94 ASN A C 1
ATOM 758 O O . ASN A 1 94 ? -3.949 -2.955 -16.489 1.00 87.69 94 ASN A O 1
ATOM 762 N N . VAL A 1 95 ? -4.324 -0.817 -15.872 1.00 89.62 95 VAL A N 1
ATOM 763 C CA . VAL A 1 95 ? -4.296 -1.035 -14.424 1.00 89.62 95 VAL A CA 1
ATOM 764 C C . VAL A 1 95 ? -5.633 -0.622 -13.830 1.00 89.62 95 VAL A C 1
ATOM 766 O O . VAL A 1 95 ? -6.095 0.501 -14.038 1.00 89.62 95 VAL A O 1
ATOM 769 N N . ASP A 1 96 ? -6.212 -1.498 -13.019 1.00 92.25 96 ASP A N 1
ATOM 770 C CA . ASP A 1 96 ? -7.374 -1.191 -12.195 1.00 92.25 96 ASP A CA 1
ATOM 771 C C . ASP A 1 96 ? -6.915 -0.506 -10.892 1.00 92.25 96 ASP A C 1
ATOM 773 O O . ASP A 1 96 ? -6.627 -1.147 -9.875 1.00 92.25 96 ASP A O 1
ATOM 777 N N . GLU A 1 97 ? -6.786 0.827 -10.931 1.00 90.81 97 GLU A N 1
ATOM 778 C CA . GLU A 1 97 ? -6.350 1.636 -9.776 1.00 90.81 97 GLU A CA 1
ATOM 779 C C . GLU A 1 97 ? -7.259 1.422 -8.560 1.00 90.81 97 GLU A C 1
ATOM 781 O O . GLU A 1 97 ? -6.782 1.315 -7.431 1.00 90.81 97 GLU A O 1
ATOM 786 N N . LEU A 1 98 ? -8.569 1.312 -8.795 1.00 92.25 98 LEU A N 1
ATOM 787 C CA . LEU A 1 98 ? -9.555 1.135 -7.738 1.00 92.25 98 LEU A CA 1
ATOM 788 C C . LEU A 1 98 ? -9.408 -0.235 -7.070 1.00 92.25 98 LEU A C 1
ATOM 790 O O . LEU A 1 98 ? -9.407 -0.318 -5.840 1.00 92.25 98 LEU A O 1
ATOM 794 N N . ALA A 1 99 ? -9.223 -1.294 -7.869 1.00 94.00 99 ALA A N 1
ATOM 795 C CA . ALA A 1 99 ? -8.896 -2.616 -7.341 1.00 94.00 99 ALA A CA 1
ATOM 796 C C . ALA A 1 99 ? -7.620 -2.568 -6.503 1.00 94.00 99 ALA A C 1
ATOM 798 O O . ALA A 1 99 ? -7.574 -3.149 -5.422 1.00 94.00 99 ALA A O 1
ATOM 799 N N . SER A 1 100 ? -6.601 -1.858 -6.987 1.00 94.44 100 SER A N 1
ATOM 800 C CA . SER A 1 100 ? -5.291 -1.771 -6.342 1.00 94.44 100 SER A CA 1
ATOM 801 C C . SER A 1 100 ? -5.372 -1.104 -4.975 1.00 94.44 100 SER A C 1
ATOM 803 O O . SER A 1 100 ? -4.891 -1.677 -3.998 1.00 94.44 100 SER A O 1
ATOM 805 N N . ILE A 1 101 ? -6.019 0.064 -4.898 1.00 95.19 101 ILE A N 1
ATOM 806 C CA . ILE A 1 101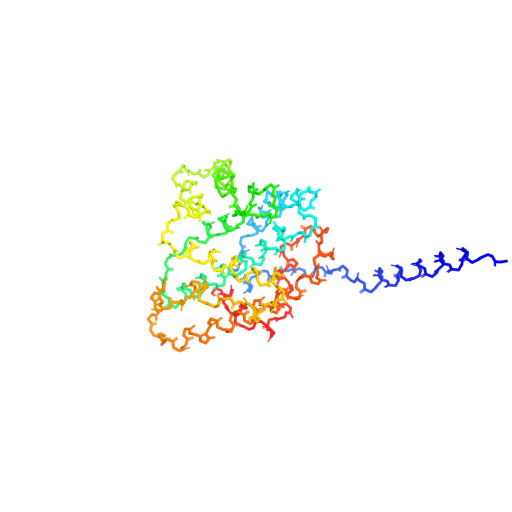 ? -6.164 0.843 -3.661 1.00 95.19 101 ILE A CA 1
ATOM 807 C C . ILE A 1 101 ? -6.963 0.055 -2.629 1.00 95.19 101 ILE A C 1
ATOM 809 O O . ILE A 1 101 ? -6.495 -0.113 -1.507 1.00 95.19 101 ILE A O 1
ATOM 813 N N . TYR A 1 102 ? -8.133 -0.475 -2.992 1.00 96.50 102 TYR A N 1
ATOM 814 C CA . TYR A 1 102 ? -8.925 -1.232 -2.027 1.00 96.50 102 TYR A CA 1
ATOM 815 C C . TYR A 1 102 ? -8.238 -2.532 -1.601 1.00 96.50 102 TYR A C 1
ATOM 817 O O . TYR A 1 102 ? -8.261 -2.872 -0.423 1.00 96.50 102 TYR A O 1
ATOM 825 N N . SER A 1 103 ? -7.577 -3.237 -2.520 1.00 96.50 103 SER A N 1
ATOM 826 C CA . SER A 1 103 ? -6.893 -4.489 -2.179 1.00 96.50 103 SER A CA 1
ATOM 827 C C . SER A 1 103 ? -5.718 -4.258 -1.235 1.00 96.50 103 SER A C 1
ATOM 829 O O . SER A 1 103 ? -5.615 -4.961 -0.234 1.00 96.50 103 SER A O 1
ATOM 831 N N . ILE A 1 104 ? -4.863 -3.255 -1.478 1.00 97.06 104 ILE A N 1
ATOM 832 C CA . ILE A 1 104 ? -3.776 -2.958 -0.533 1.00 97.06 104 ILE A CA 1
ATOM 833 C C . ILE A 1 104 ? -4.310 -2.405 0.790 1.00 97.06 104 ILE A C 1
ATOM 835 O O . ILE A 1 104 ? -3.793 -2.748 1.850 1.00 97.06 104 ILE A O 1
ATOM 839 N N . ALA A 1 105 ? -5.372 -1.597 0.755 1.00 97.75 105 ALA A N 1
ATOM 840 C CA . ALA A 1 105 ? -5.948 -1.009 1.957 1.00 97.75 105 ALA A CA 1
ATOM 841 C C . ALA A 1 105 ? -6.610 -2.051 2.869 1.00 97.75 105 ALA A C 1
ATOM 843 O O . ALA A 1 105 ? -6.737 -1.803 4.063 1.00 97.75 105 ALA A O 1
ATOM 844 N N . PHE A 1 106 ? -6.992 -3.217 2.342 1.00 98.12 106 PHE A N 1
ATOM 845 C CA . PHE A 1 106 ? -7.578 -4.309 3.120 1.00 98.12 106 PHE A CA 1
ATOM 846 C C . PHE A 1 106 ? -6.637 -5.489 3.370 1.00 98.12 106 PHE A C 1
ATOM 848 O O . PHE A 1 106 ? -7.051 -6.417 4.058 1.00 98.12 106 PHE A O 1
ATOM 855 N N . HIS A 1 107 ? -5.406 -5.497 2.847 1.00 96.31 107 HIS A N 1
ATOM 856 C CA . HIS A 1 107 ? -4.597 -6.723 2.851 1.00 96.31 107 HIS A CA 1
ATOM 857 C C . HIS A 1 107 ? -4.306 -7.277 4.259 1.00 96.31 107 HIS A C 1
ATOM 859 O O . HIS A 1 107 ? -4.365 -8.488 4.455 1.00 96.31 107 HIS A O 1
ATOM 865 N N . ASP A 1 108 ? -4.152 -6.391 5.245 1.00 97.19 108 ASP A N 1
ATOM 866 C CA . ASP A 1 108 ? -3.962 -6.719 6.663 1.00 97.19 108 ASP A CA 1
ATOM 867 C C . ASP A 1 108 ? -5.217 -6.472 7.526 1.00 97.19 108 ASP A C 1
ATOM 869 O O . ASP A 1 108 ? -5.174 -6.580 8.754 1.00 97.19 108 ASP A O 1
ATOM 873 N N . ALA A 1 109 ? -6.363 -6.144 6.920 1.00 97.62 109 ALA A N 1
ATOM 874 C CA . ALA A 1 109 ? -7.573 -5.758 7.651 1.00 97.62 109 ALA A CA 1
ATOM 875 C C . ALA A 1 109 ? -8.153 -6.885 8.526 1.00 97.62 109 ALA A C 1
ATOM 877 O O . ALA A 1 109 ? -8.856 -6.610 9.495 1.00 97.62 109 ALA A O 1
ATOM 878 N N . GLY A 1 110 ? -7.889 -8.146 8.177 1.00 97.44 110 GLY A N 1
ATOM 879 C CA . GLY A 1 110 ? -8.366 -9.319 8.907 1.00 97.44 110 GLY A CA 1
ATOM 880 C C . GLY A 1 110 ? -7.486 -9.734 10.083 1.00 97.44 110 GLY A C 1
ATOM 881 O O . GLY A 1 110 ? -7.880 -10.629 10.837 1.00 97.44 110 GLY A O 1
ATOM 882 N N . ARG A 1 111 ? -6.303 -9.128 10.247 1.00 97.06 111 ARG A N 1
ATOM 883 C CA . ARG A 1 111 ? -5.319 -9.581 11.232 1.00 97.06 111 ARG A CA 1
ATOM 884 C C . ARG A 1 111 ? -5.863 -9.524 12.655 1.00 97.06 111 ARG A C 1
ATOM 886 O O . ARG A 1 111 ? -6.598 -8.619 13.039 1.00 97.06 111 ARG A O 1
ATOM 893 N N . ARG A 1 112 ? -5.442 -10.500 13.463 1.00 96.12 112 ARG A N 1
ATOM 894 C CA . ARG A 1 112 ? -5.730 -10.566 14.910 1.00 96.12 112 ARG A CA 1
ATOM 895 C C . ARG A 1 112 ? -4.474 -10.727 15.765 1.00 96.12 112 ARG A C 1
ATOM 897 O O . ARG A 1 112 ? -4.568 -10.921 16.972 1.00 96.12 112 ARG A O 1
ATOM 904 N N . GLY A 1 113 ? -3.304 -10.678 15.135 1.00 95.12 113 GLY A N 1
ATOM 905 C CA . GLY A 1 113 ? -2.012 -10.821 15.786 1.00 95.12 113 GLY A CA 1
ATOM 906 C C . GLY A 1 113 ? -0.860 -10.389 14.879 1.00 95.12 113 GLY A C 1
ATOM 907 O O . GLY A 1 113 ? -0.973 -10.352 13.650 1.00 95.12 113 GLY A O 1
ATOM 908 N N . ASN A 1 114 ? 0.282 -10.098 15.500 1.00 90.75 114 ASN A N 1
ATOM 909 C CA . ASN A 1 114 ? 1.495 -9.649 14.808 1.00 90.75 114 ASN A CA 1
ATOM 910 C C . ASN A 1 114 ? 2.386 -10.789 14.283 1.00 90.75 114 ASN A C 1
ATOM 912 O O . ASN A 1 114 ? 3.387 -10.516 13.630 1.00 90.75 114 ASN A O 1
ATOM 916 N N . GLY A 1 115 ? 2.039 -12.045 14.580 1.00 87.88 115 GLY A N 1
ATOM 917 C CA . GLY A 1 115 ? 2.808 -13.228 14.188 1.00 87.88 115 GLY A CA 1
ATOM 918 C C . GLY A 1 115 ? 2.679 -13.593 12.706 1.00 87.88 115 GLY A C 1
ATOM 919 O O . GLY A 1 115 ? 2.482 -12.737 11.845 1.00 87.88 115 GLY A O 1
ATOM 920 N N . VAL A 1 116 ? 2.791 -14.887 12.401 1.00 87.69 116 VAL A N 1
ATOM 921 C CA . VAL A 1 116 ? 2.574 -15.397 11.038 1.00 87.69 116 VAL A CA 1
ATOM 922 C C . VAL A 1 116 ? 1.194 -14.968 10.545 1.00 87.69 116 VAL A C 1
ATOM 924 O O . VAL A 1 116 ? 0.208 -15.078 11.272 1.00 87.69 116 VAL A O 1
ATOM 927 N N . ASP A 1 117 ? 1.143 -14.447 9.321 1.00 88.38 117 ASP A N 1
ATOM 928 C CA . ASP A 1 117 ? -0.110 -14.038 8.704 1.00 88.38 117 ASP A CA 1
ATOM 929 C C . ASP A 1 117 ? -0.925 -15.263 8.284 1.00 88.38 117 ASP A C 1
ATOM 931 O O . ASP A 1 117 ? -0.556 -15.975 7.352 1.00 88.38 117 ASP A O 1
ATOM 935 N N . VAL A 1 118 ? -2.020 -15.507 9.002 1.00 93.31 118 VAL A N 1
ATOM 936 C CA . VAL A 1 118 ? -2.992 -16.574 8.719 1.00 93.31 118 VAL A CA 1
ATOM 937 C C . VAL A 1 118 ? -4.386 -16.011 8.416 1.00 93.31 118 VAL A C 1
ATOM 939 O O . VAL A 1 118 ? -5.350 -16.769 8.315 1.00 93.31 118 VAL A O 1
ATOM 942 N N . TRP A 1 119 ? -4.514 -14.684 8.277 1.00 95.62 119 TRP A N 1
ATOM 943 C CA . TRP A 1 119 ? -5.801 -13.975 8.211 1.00 95.62 119 TRP A CA 1
ATOM 944 C C . TRP A 1 119 ? -6.136 -13.441 6.819 1.00 95.62 119 TRP A C 1
ATOM 946 O O . TRP A 1 119 ? -7.084 -12.678 6.652 1.00 95.62 119 TRP A O 1
ATOM 956 N N . GLU A 1 120 ? -5.415 -13.868 5.786 1.00 93.56 120 GLU A N 1
ATOM 957 C CA . GLU A 1 120 ? -5.621 -13.385 4.416 1.00 93.56 120 GLU A CA 1
ATOM 958 C C . GLU A 1 120 ? -7.046 -13.648 3.900 1.00 93.56 120 GLU A C 1
ATOM 960 O O . GLU A 1 120 ? -7.620 -12.819 3.191 1.00 93.56 120 GLU A O 1
ATOM 965 N N . LYS A 1 121 ? -7.656 -14.773 4.301 1.00 95.69 121 LYS A N 1
ATOM 966 C CA . LYS A 1 121 ? -9.066 -15.093 4.004 1.00 95.69 121 LYS A CA 1
ATOM 967 C C . LYS A 1 121 ? -10.036 -14.150 4.721 1.00 95.69 121 LYS A C 1
ATOM 969 O O . LYS A 1 121 ? -11.056 -13.774 4.142 1.00 95.69 121 LYS A O 1
ATOM 974 N N . ASP A 1 122 ? -9.707 -13.726 5.940 1.00 97.44 122 ASP A N 1
ATOM 975 C CA . ASP A 1 122 ? -10.500 -12.742 6.682 1.00 97.44 122 ASP A CA 1
ATOM 976 C C . ASP A 1 122 ? -10.386 -11.354 6.038 1.00 97.44 122 ASP A C 1
ATOM 978 O O . ASP A 1 122 ? -11.406 -10.714 5.781 1.00 97.44 122 ASP A O 1
ATOM 982 N N . SER A 1 123 ? -9.172 -10.923 5.682 1.00 97.62 123 SER A N 1
ATOM 983 C CA . SER A 1 123 ? -8.915 -9.689 4.927 1.00 97.62 123 SER A CA 1
ATOM 984 C C . SER A 1 123 ? -9.673 -9.668 3.591 1.00 97.62 123 SER A C 1
ATOM 986 O O . SER A 1 123 ? -10.350 -8.691 3.259 1.00 97.62 123 SER A O 1
ATOM 988 N N . GLN A 1 124 ? -9.635 -10.778 2.846 1.00 97.00 124 GLN A N 1
ATOM 989 C CA . GLN A 1 124 ? -10.393 -10.966 1.607 1.00 97.00 124 GLN A CA 1
ATOM 990 C C . GLN A 1 124 ? -11.904 -10.812 1.836 1.00 97.00 124 GLN A C 1
ATOM 992 O O . GLN A 1 124 ? -12.573 -10.102 1.080 1.00 97.00 124 GLN A O 1
ATOM 997 N N . LYS A 1 125 ? -12.451 -11.463 2.869 1.00 97.75 125 LYS A N 1
ATOM 998 C CA . LYS A 1 125 ? -13.881 -11.402 3.198 1.00 97.75 125 LYS A CA 1
ATOM 999 C C . LYS A 1 125 ? -14.316 -9.992 3.599 1.00 97.75 125 LYS A C 1
ATOM 1001 O O . LYS A 1 125 ? -15.374 -9.546 3.159 1.00 97.75 125 LYS A O 1
ATOM 1006 N N . LEU A 1 126 ? -13.503 -9.286 4.386 1.00 98.44 126 LEU A N 1
ATOM 1007 C CA . LEU A 1 126 ? -13.763 -7.896 4.771 1.00 98.44 126 LEU A CA 1
ATOM 1008 C C . LEU A 1 126 ? -13.831 -6.985 3.547 1.00 98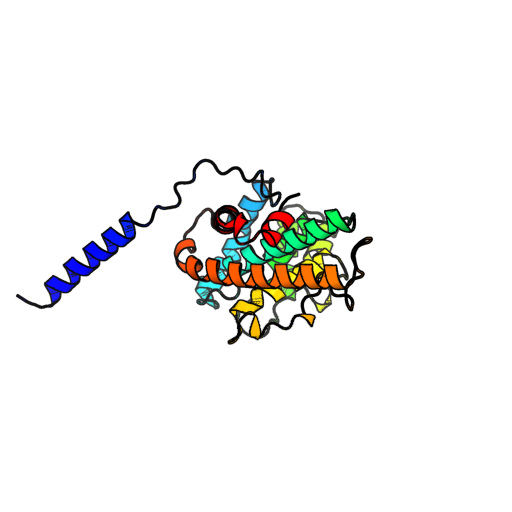.44 126 LEU A C 1
ATOM 1010 O O . LEU A 1 126 ? -14.790 -6.228 3.416 1.00 98.44 126 LEU A O 1
ATOM 1014 N N . LEU A 1 127 ? -12.877 -7.110 2.620 1.00 98.25 127 LEU A N 1
ATOM 1015 C CA . LEU A 1 127 ? -12.901 -6.337 1.380 1.00 98.25 127 LEU A CA 1
ATOM 1016 C C . LEU A 1 127 ? -14.122 -6.674 0.518 1.00 98.25 127 LEU A C 1
ATOM 1018 O O . LEU A 1 127 ? -14.776 -5.777 -0.010 1.00 98.25 127 LEU A O 1
ATOM 1022 N N . TYR A 1 128 ? -14.440 -7.961 0.368 1.00 98.25 128 TYR A N 1
ATOM 1023 C CA . TYR A 1 128 ? -15.616 -8.383 -0.387 1.00 98.25 128 TYR A CA 1
ATOM 1024 C C . TYR A 1 128 ? -16.887 -7.734 0.175 1.00 98.25 128 TYR A C 1
ATOM 1026 O O . TYR A 1 128 ? -17.597 -7.064 -0.572 1.00 98.25 128 TYR A O 1
ATOM 1034 N N . ASN A 1 129 ? -17.134 -7.872 1.480 1.00 98.62 129 ASN A N 1
ATOM 1035 C CA . ASN A 1 129 ? -18.313 -7.306 2.135 1.00 98.62 129 ASN A CA 1
ATOM 1036 C C . ASN A 1 129 ? -18.351 -5.784 2.006 1.00 98.62 129 ASN A C 1
ATOM 1038 O O . ASN A 1 129 ? -19.353 -5.247 1.551 1.00 98.62 129 ASN A O 1
ATOM 1042 N N . PHE A 1 130 ? -17.230 -5.110 2.280 1.00 98.38 130 PHE A N 1
ATOM 1043 C CA . PHE A 1 130 ? -17.120 -3.663 2.127 1.00 98.38 130 PHE A CA 1
ATOM 1044 C C . PHE A 1 130 ? -17.536 -3.206 0.721 1.00 98.38 130 PHE A C 1
ATOM 1046 O O . PHE A 1 130 ? -18.332 -2.285 0.566 1.00 98.38 130 PHE A O 1
ATOM 1053 N N . LEU A 1 131 ? -17.060 -3.879 -0.329 1.00 97.81 131 LEU A N 1
ATOM 1054 C CA . LEU A 1 131 ? -17.439 -3.536 -1.700 1.00 97.81 131 LEU A CA 1
ATOM 1055 C C . LEU A 1 131 ? -18.920 -3.816 -1.984 1.00 97.81 131 LEU A C 1
ATOM 1057 O O . LEU A 1 131 ? -19.562 -3.037 -2.689 1.00 97.81 131 LEU A O 1
ATOM 1061 N N . ARG A 1 132 ? -19.479 -4.906 -1.449 1.00 98.19 132 ARG A N 1
ATOM 1062 C CA . ARG A 1 132 ? -20.911 -5.211 -1.591 1.00 98.19 132 ARG A CA 1
ATOM 1063 C C . ARG A 1 132 ? -21.776 -4.146 -0.922 1.00 98.19 132 ARG A C 1
ATOM 1065 O O . ARG A 1 132 ? -22.715 -3.673 -1.558 1.00 98.19 132 ARG A O 1
ATOM 1072 N N . ASP A 1 133 ? -21.404 -3.714 0.276 1.00 97.56 133 ASP A N 1
ATOM 1073 C CA . ASP A 1 133 ? -22.113 -2.685 1.042 1.00 97.56 133 ASP A CA 1
ATOM 1074 C C . ASP A 1 133 ? -22.032 -1.312 0.358 1.00 97.56 133 ASP A C 1
ATOM 1076 O O . ASP A 1 133 ? -22.993 -0.545 0.363 1.00 97.56 133 ASP A O 1
ATOM 1080 N N . LYS A 1 134 ? -20.923 -1.026 -0.336 1.00 94.62 134 LYS A N 1
ATOM 1081 C CA . LYS A 1 134 ? -20.764 0.170 -1.185 1.00 94.62 134 LYS A CA 1
ATOM 1082 C C . LYS A 1 134 ? -21.509 0.079 -2.526 1.00 94.62 134 LYS A C 1
ATOM 1084 O O . LYS A 1 134 ? -21.379 0.979 -3.352 1.00 94.62 134 LYS A O 1
ATOM 1089 N N . GLY A 1 135 ? -22.264 -0.994 -2.769 1.00 96.69 135 GLY A N 1
ATOM 1090 C CA . GLY A 1 135 ? -23.073 -1.179 -3.976 1.00 96.69 135 GLY A CA 1
ATOM 1091 C C . GLY A 1 135 ? -22.302 -1.702 -5.192 1.00 96.69 135 GLY A C 1
ATOM 1092 O O . GLY A 1 135 ? -22.853 -1.752 -6.293 1.00 96.69 135 GLY A O 1
ATOM 1093 N N . TYR A 1 136 ? -21.043 -2.129 -5.042 1.00 96.00 136 TYR A N 1
ATOM 1094 C CA . TYR A 1 136 ? -20.317 -2.740 -6.155 1.00 96.00 136 TYR A CA 1
ATOM 1095 C C . TYR A 1 136 ? -20.910 -4.112 -6.504 1.00 96.00 136 TYR A C 1
ATOM 1097 O O . TYR A 1 136 ? -21.168 -4.957 -5.641 1.00 96.00 136 TYR A O 1
ATOM 1105 N N . GLY A 1 137 ? -21.086 -4.365 -7.804 1.00 96.69 137 GLY A N 1
ATOM 1106 C CA . GLY A 1 137 ? -21.583 -5.639 -8.328 1.00 96.69 137 GLY A CA 1
ATOM 1107 C C . GLY A 1 137 ? -20.725 -6.846 -7.924 1.00 96.69 137 GLY A C 1
ATOM 1108 O O . GLY A 1 137 ? -19.526 -6.719 -7.664 1.00 96.69 137 GLY A O 1
ATOM 1109 N N . LEU A 1 138 ? -21.345 -8.032 -7.907 1.00 96.94 138 LEU A N 1
ATOM 1110 C CA . LEU A 1 138 ? -20.757 -9.285 -7.411 1.00 96.94 138 LEU A CA 1
ATOM 1111 C C . LEU A 1 138 ? -19.391 -9.571 -8.045 1.00 96.94 138 LEU A C 1
ATOM 1113 O O . LEU A 1 138 ? -18.414 -9.819 -7.342 1.00 96.94 138 LEU A O 1
ATOM 1117 N N . LEU A 1 139 ? -19.309 -9.471 -9.374 1.00 96.06 139 LEU A N 1
ATOM 1118 C CA . LEU A 1 139 ? -18.085 -9.752 -10.124 1.00 96.06 139 LEU A CA 1
ATOM 1119 C C . LEU A 1 139 ? -16.936 -8.814 -9.741 1.00 96.06 139 LEU A C 1
ATOM 1121 O O . LEU A 1 139 ? -15.798 -9.261 -9.615 1.00 96.06 139 LEU A O 1
ATOM 1125 N N . LYS A 1 140 ? -17.221 -7.526 -9.508 1.00 95.56 140 LYS A N 1
ATOM 1126 C CA . LYS A 1 140 ? -16.198 -6.548 -9.113 1.00 95.56 140 LYS A CA 1
ATOM 1127 C C . LYS A 1 140 ? -15.717 -6.803 -7.684 1.00 95.56 140 LYS A C 1
ATOM 1129 O O . LYS A 1 140 ? -14.510 -6.842 -7.455 1.00 95.56 140 LYS A O 1
ATOM 1134 N N . ALA A 1 141 ? -16.639 -7.060 -6.755 1.00 96.75 141 ALA A N 1
ATOM 1135 C CA . ALA A 1 141 ? -16.298 -7.404 -5.375 1.00 96.75 141 ALA A CA 1
ATOM 1136 C C . ALA A 1 141 ? -15.438 -8.681 -5.293 1.00 96.75 141 ALA A C 1
ATOM 1138 O O . ALA A 1 141 ? -14.422 -8.707 -4.594 1.00 96.75 141 ALA A O 1
ATOM 1139 N N . LEU A 1 142 ? -15.786 -9.722 -6.060 1.00 94.88 142 LEU A N 1
ATOM 1140 C CA . LEU A 1 142 ? -14.986 -10.947 -6.166 1.00 94.88 142 LEU A CA 1
ATOM 1141 C C . LEU A 1 142 ? -13.614 -10.688 -6.796 1.00 94.88 142 LEU A C 1
ATOM 1143 O O . LEU A 1 142 ? -12.606 -11.157 -6.273 1.00 94.88 142 LEU A O 1
ATOM 1147 N N . LYS A 1 143 ? -13.553 -9.922 -7.893 1.00 93.81 143 LYS A N 1
ATOM 1148 C CA . LYS A 1 143 ? -12.289 -9.582 -8.562 1.00 93.81 143 LYS A CA 1
ATOM 1149 C C . LYS A 1 143 ? -11.315 -8.909 -7.594 1.00 93.81 143 LYS A C 1
ATOM 1151 O O . LYS A 1 143 ? -10.162 -9.319 -7.528 1.00 93.81 143 LYS A O 1
ATOM 1156 N N . PHE A 1 144 ? -11.769 -7.897 -6.856 1.00 95.00 144 PHE A N 1
ATOM 1157 C CA . PHE A 1 144 ? -10.900 -7.099 -5.986 1.00 95.00 144 PHE A CA 1
ATOM 1158 C C . PHE A 1 144 ? -10.452 -7.922 -4.775 1.00 95.00 144 PHE A C 1
ATOM 1160 O O . PHE A 1 144 ? -9.263 -8.053 -4.510 1.00 95.00 144 PHE A O 1
ATOM 1167 N N . SER A 1 145 ? -11.398 -8.566 -4.088 1.00 94.81 145 SER A N 1
ATOM 1168 C CA . SER A 1 145 ? -11.108 -9.360 -2.887 1.00 94.81 145 SER A CA 1
ATOM 1169 C C . SER A 1 145 ? -10.120 -10.509 -3.133 1.00 94.81 145 SER A C 1
ATOM 1171 O O . SER A 1 145 ? -9.273 -10.778 -2.284 1.00 94.81 145 SER A O 1
ATOM 1173 N N . ARG A 1 146 ? -10.138 -11.144 -4.312 1.00 93.88 146 ARG A N 1
ATOM 1174 C CA . ARG A 1 146 ? -9.176 -12.204 -4.678 1.00 93.88 146 ARG A CA 1
ATOM 1175 C C . ARG A 1 146 ? -7.721 -11.739 -4.770 1.00 93.88 146 ARG A C 1
ATOM 1177 O O . ARG A 1 146 ? -6.828 -12.575 -4.684 1.00 93.88 146 ARG A O 1
ATOM 1184 N N . ILE A 1 147 ? -7.458 -10.443 -4.944 1.00 93.12 147 ILE A N 1
ATOM 1185 C CA . ILE A 1 147 ? -6.087 -9.909 -5.023 1.00 93.12 147 ILE A CA 1
ATOM 1186 C C . ILE A 1 147 ? -5.385 -9.975 -3.656 1.00 93.12 147 ILE A C 1
ATOM 1188 O O . ILE A 1 147 ? -4.159 -10.114 -3.599 1.00 93.12 147 ILE A O 1
ATOM 1192 N N . VAL A 1 148 ? -6.160 -9.888 -2.571 1.00 91.81 148 VAL A N 1
ATOM 1193 C CA . VAL A 1 148 ? -5.669 -9.874 -1.187 1.00 91.81 148 VAL A CA 1
ATOM 1194 C C . VAL A 1 148 ? -5.097 -11.228 -0.773 1.00 91.81 148 VAL A C 1
ATOM 1196 O O . VAL A 1 148 ? -4.022 -11.285 -0.189 1.00 91.81 148 VAL A O 1
ATOM 1199 N N . ASN A 1 149 ? -5.784 -12.319 -1.104 1.00 86.19 149 ASN A N 1
ATOM 1200 C CA . ASN A 1 149 ? -5.416 -13.654 -0.649 1.00 86.19 149 ASN A CA 1
ATOM 1201 C C . ASN A 1 149 ? -4.352 -14.289 -1.557 1.00 86.19 149 ASN A C 1
ATOM 1203 O O . ASN A 1 149 ? -4.656 -14.611 -2.709 1.00 86.19 149 ASN A O 1
ATOM 1207 N N . LYS A 1 150 ? -3.144 -14.528 -1.018 1.00 77.88 150 LYS A N 1
ATOM 1208 C CA . LYS A 1 150 ? -1.991 -15.118 -1.725 1.00 77.88 150 LYS A CA 1
ATOM 1209 C C . LYS A 1 150 ? -2.275 -16.487 -2.361 1.00 77.88 150 LYS A C 1
ATOM 1211 O O . LYS A 1 150 ? -1.730 -16.743 -3.430 1.00 77.88 150 LYS A O 1
ATOM 1216 N N . GLU A 1 151 ? -3.136 -17.326 -1.779 1.00 75.00 151 GLU A N 1
ATOM 1217 C CA . GLU A 1 151 ? -3.507 -18.641 -2.342 1.00 75.00 151 GLU A CA 1
ATOM 1218 C C . GLU A 1 151 ? -4.364 -18.507 -3.607 1.00 75.00 151 GLU A C 1
ATOM 1220 O O . GLU A 1 151 ? -4.274 -19.311 -4.530 1.00 75.00 151 GLU A O 1
ATOM 1225 N N . THR A 1 152 ? -5.214 -17.479 -3.655 1.00 70.25 152 THR A N 1
ATOM 1226 C CA . THR A 1 152 ? -6.164 -17.256 -4.760 1.00 70.25 152 THR A CA 1
ATOM 1227 C C . THR A 1 152 ? -5.738 -16.136 -5.705 1.00 70.25 152 THR A C 1
ATOM 1229 O O . THR A 1 152 ? -6.503 -15.749 -6.600 1.00 70.25 152 THR A O 1
ATOM 1232 N N . LYS A 1 153 ? -4.541 -15.589 -5.469 1.00 68.19 153 LYS A N 1
ATOM 1233 C CA . LYS A 1 153 ? -4.056 -14.353 -6.064 1.00 68.19 153 LYS A CA 1
ATOM 1234 C C . LYS A 1 153 ? -3.869 -14.533 -7.560 1.00 68.19 153 LYS A C 1
ATOM 1236 O O . LYS A 1 153 ? -3.083 -15.359 -8.012 1.00 68.19 153 LYS A O 1
ATOM 1241 N N . ALA A 1 154 ? -4.590 -13.726 -8.331 1.00 64.62 154 ALA A N 1
ATOM 1242 C CA . ALA A 1 154 ? -4.395 -13.659 -9.771 1.00 64.62 154 ALA A CA 1
ATOM 1243 C C . ALA A 1 154 ? -2.990 -13.125 -10.089 1.00 64.62 154 ALA A C 1
ATOM 1245 O O . ALA A 1 154 ? -2.543 -12.167 -9.450 1.00 64.62 154 ALA A O 1
ATOM 1246 N N . ASP A 1 155 ? -2.330 -13.679 -11.111 1.00 79.56 155 ASP A N 1
ATOM 1247 C CA . ASP A 1 155 ? -1.073 -13.135 -11.637 1.00 79.56 155 ASP A CA 1
ATOM 1248 C C . ASP A 1 155 ? -1.331 -11.842 -12.432 1.00 79.56 155 ASP A C 1
ATOM 1250 O O . ASP A 1 155 ? -1.350 -11.802 -13.660 1.00 79.56 155 ASP A O 1
ATOM 1254 N N . SER A 1 156 ? -1.607 -10.770 -11.693 1.00 87.50 156 SER A N 1
ATOM 1255 C CA . SER A 1 156 ? -1.933 -9.438 -12.204 1.00 87.50 156 SER A CA 1
ATOM 1256 C C . SER A 1 156 ? -0.870 -8.414 -11.800 1.00 87.50 156 SER A C 1
ATOM 1258 O O . SER A 1 156 ? -0.078 -8.635 -10.875 1.00 87.50 156 SER A O 1
ATOM 1260 N N . LEU A 1 157 ? -0.823 -7.272 -12.491 1.00 89.56 157 LEU A N 1
ATOM 1261 C CA . LEU A 1 157 ? 0.118 -6.202 -12.144 1.00 89.56 157 LEU A CA 1
ATOM 1262 C C . LEU A 1 157 ? -0.205 -5.604 -10.774 1.00 89.56 157 LEU A C 1
ATOM 1264 O O . LEU A 1 157 ? 0.711 -5.330 -10.003 1.00 89.56 157 LEU A O 1
ATOM 1268 N N . GLU A 1 158 ? -1.488 -5.484 -10.449 1.00 92.06 158 GLU A N 1
ATOM 1269 C CA . GLU A 1 158 ? -2.019 -5.051 -9.159 1.00 92.06 158 GLU A CA 1
ATOM 1270 C C . GLU A 1 158 ? -1.528 -5.978 -8.046 1.00 92.06 158 GLU A C 1
ATOM 1272 O O . GLU A 1 158 ? -0.920 -5.536 -7.072 1.00 92.06 158 GLU A O 1
ATOM 1277 N N . ALA A 1 159 ? -1.686 -7.289 -8.239 1.00 91.19 159 ALA A N 1
ATOM 1278 C CA . ALA A 1 159 ? -1.199 -8.309 -7.322 1.00 91.19 159 ALA A CA 1
ATOM 1279 C C . ALA A 1 159 ? 0.317 -8.213 -7.068 1.00 91.19 159 ALA A C 1
ATOM 1281 O O . ALA A 1 159 ? 0.758 -8.274 -5.911 1.00 91.19 159 ALA A O 1
ATOM 1282 N N . ARG A 1 160 ? 1.116 -8.052 -8.129 1.00 90.56 160 ARG A N 1
ATOM 1283 C CA . ARG A 1 160 ? 2.580 -7.920 -8.034 1.00 90.56 160 ARG A CA 1
ATOM 1284 C C . ARG A 1 160 ? 3.008 -6.605 -7.382 1.00 90.56 160 ARG A C 1
ATOM 1286 O O . ARG A 1 160 ? 3.940 -6.606 -6.574 1.00 90.56 160 ARG A O 1
ATOM 1293 N N . ALA A 1 161 ? 2.325 -5.500 -7.681 1.00 93.56 161 ALA A N 1
ATOM 1294 C CA . ALA A 1 161 ? 2.574 -4.209 -7.045 1.00 93.56 161 ALA A CA 1
ATOM 1295 C C . ALA A 1 161 ? 2.277 -4.282 -5.542 1.00 93.56 161 ALA A C 1
ATOM 1297 O O . ALA A 1 161 ? 3.146 -3.950 -4.749 1.00 93.56 161 ALA A O 1
ATOM 1298 N N . ILE A 1 162 ? 1.133 -4.844 -5.146 1.00 94.25 162 ILE A N 1
ATOM 1299 C CA . ILE A 1 162 ? 0.745 -5.044 -3.738 1.00 94.25 162 ILE A CA 1
ATOM 1300 C C . ILE A 1 162 ? 1.775 -5.877 -2.977 1.00 94.25 162 ILE A C 1
ATOM 1302 O O . ILE A 1 162 ? 2.230 -5.476 -1.910 1.00 94.25 162 ILE A O 1
ATOM 1306 N N . LEU A 1 163 ? 2.197 -7.010 -3.552 1.00 92.38 163 LEU A N 1
ATOM 1307 C CA . LEU A 1 163 ? 3.223 -7.858 -2.938 1.00 92.38 163 LEU A CA 1
ATOM 1308 C C . LEU A 1 163 ? 4.557 -7.114 -2.795 1.00 92.38 163 LEU A C 1
ATOM 1310 O O . LEU A 1 163 ? 5.269 -7.278 -1.810 1.00 92.38 163 LEU A O 1
ATOM 1314 N N . SER A 1 164 ? 4.906 -6.307 -3.795 1.00 95.00 164 SER A N 1
ATOM 1315 C CA . SER A 1 164 ? 6.131 -5.513 -3.782 1.00 95.00 164 SER A CA 1
ATOM 1316 C C . SER A 1 164 ? 6.073 -4.403 -2.735 1.00 95.00 164 SER A C 1
ATOM 1318 O O . SER A 1 164 ? 7.078 -4.164 -2.078 1.00 95.00 164 SER A O 1
ATOM 1320 N N . SER A 1 165 ? 4.915 -3.774 -2.541 1.00 96.88 165 SER A N 1
ATOM 1321 C CA . SER A 1 165 ? 4.707 -2.704 -1.563 1.00 96.88 165 SER A CA 1
ATOM 1322 C C . SER A 1 165 ? 4.861 -3.199 -0.134 1.00 96.88 165 SER A C 1
ATOM 1324 O O . SER A 1 165 ? 5.654 -2.635 0.616 1.00 96.88 165 SER A O 1
ATOM 1326 N N . ASP A 1 166 ? 4.176 -4.290 0.212 1.00 94.88 166 ASP A N 1
ATOM 1327 C CA . ASP A 1 166 ? 4.311 -4.928 1.524 1.00 94.88 166 ASP A CA 1
ATOM 1328 C C . ASP A 1 166 ? 5.757 -5.417 1.749 1.00 94.88 166 ASP A C 1
ATOM 1330 O O . ASP A 1 166 ? 6.392 -5.143 2.773 1.00 94.88 166 ASP A O 1
ATOM 1334 N N . CYS A 1 167 ? 6.362 -6.013 0.712 1.00 94.38 167 CYS A N 1
ATOM 1335 C CA . CYS A 1 167 ? 7.769 -6.395 0.740 1.00 94.38 167 CYS A CA 1
ATOM 1336 C C . CYS A 1 167 ? 8.698 -5.199 1.004 1.00 94.38 167 CYS A C 1
ATOM 1338 O O . CYS A 1 167 ? 9.629 -5.347 1.788 1.00 94.38 167 CYS A O 1
ATOM 1340 N N . LEU A 1 168 ? 8.507 -4.038 0.370 1.00 96.94 168 LEU A N 1
ATOM 1341 C CA . LEU A 1 168 ? 9.320 -2.847 0.648 1.00 96.94 168 LEU A CA 1
ATOM 1342 C C . LEU A 1 168 ? 9.153 -2.407 2.104 1.00 96.94 168 LEU A C 1
ATOM 1344 O O . LEU A 1 168 ? 10.145 -2.142 2.787 1.00 96.94 168 LEU A O 1
ATOM 1348 N N . ASP A 1 169 ? 7.919 -2.384 2.605 1.00 96.75 169 ASP A N 1
ATOM 1349 C CA . ASP A 1 169 ? 7.647 -1.874 3.942 1.00 96.75 169 ASP A CA 1
ATOM 1350 C C . ASP A 1 169 ? 8.254 -2.750 5.043 1.00 96.75 169 ASP A C 1
ATOM 1352 O O . ASP A 1 169 ? 8.666 -2.235 6.091 1.00 96.75 169 ASP A O 1
ATOM 1356 N N . ILE A 1 170 ? 8.380 -4.067 4.818 1.00 92.25 170 ILE A N 1
ATOM 1357 C CA . ILE A 1 170 ? 8.927 -5.027 5.796 1.00 92.25 170 ILE A CA 1
ATOM 1358 C C . ILE A 1 170 ? 10.353 -4.691 6.259 1.00 92.25 170 ILE A C 1
ATOM 1360 O O . ILE A 1 170 ? 10.805 -5.201 7.286 1.00 92.25 170 ILE A O 1
ATOM 1364 N N . MET A 1 171 ? 11.075 -3.826 5.532 1.00 93.56 171 MET A N 1
ATOM 1365 C CA . MET A 1 171 ? 12.394 -3.329 5.938 1.00 93.56 171 MET A CA 1
ATOM 1366 C C . MET A 1 171 ? 12.385 -2.747 7.358 1.00 93.56 171 MET A C 1
ATOM 1368 O O . MET A 1 171 ? 13.377 -2.900 8.068 1.00 93.56 171 MET A O 1
ATOM 1372 N N . ARG A 1 172 ? 11.271 -2.147 7.801 1.00 92.75 172 ARG A N 1
ATOM 1373 C CA . ARG A 1 172 ? 11.120 -1.587 9.159 1.00 92.75 172 ARG A CA 1
ATOM 1374 C C . ARG A 1 172 ? 11.169 -2.638 10.275 1.00 92.75 172 ARG A C 1
ATOM 1376 O O . ARG A 1 172 ? 11.498 -2.308 11.405 1.00 92.75 172 ARG A O 1
ATOM 1383 N N . CYS A 1 173 ? 10.849 -3.894 9.961 1.00 87.69 173 CYS A N 1
ATOM 1384 C CA . CYS A 1 173 ? 10.708 -4.979 10.935 1.00 87.69 173 CYS A CA 1
ATOM 1385 C C . CYS A 1 173 ? 11.979 -5.825 11.093 1.00 87.69 173 CYS A C 1
ATOM 1387 O O . CYS A 1 173 ? 11.990 -6.772 11.875 1.00 87.69 173 CYS A O 1
ATOM 1389 N N . ARG A 1 174 ? 13.041 -5.547 10.327 1.00 81.69 174 ARG A N 1
ATOM 1390 C CA . ARG A 1 174 ? 14.267 -6.356 10.331 1.00 81.69 174 ARG A CA 1
ATOM 1391 C C . ARG A 1 174 ? 15.421 -5.595 10.965 1.00 81.69 174 ARG A C 1
ATOM 1393 O O . ARG A 1 174 ? 15.687 -4.457 10.590 1.00 81.69 174 ARG A O 1
ATOM 1400 N N . LEU A 1 175 ? 16.184 -6.272 11.827 1.00 78.00 175 LEU A N 1
ATOM 1401 C CA . LEU A 1 175 ? 17.322 -5.712 12.576 1.00 78.00 175 LEU A CA 1
ATOM 1402 C C . LEU A 1 175 ? 18.463 -5.129 11.705 1.00 78.00 175 LEU A C 1
ATOM 1404 O O . LEU A 1 175 ? 19.372 -4.505 12.235 1.00 78.00 175 LEU A O 1
ATOM 1408 N N . GLY A 1 176 ? 18.420 -5.263 10.373 1.00 82.25 176 GLY A N 1
ATOM 1409 C CA . GLY A 1 176 ? 19.376 -4.636 9.450 1.00 82.25 176 GLY A CA 1
ATOM 1410 C C . GLY A 1 176 ? 18.776 -3.599 8.495 1.00 82.25 176 GLY A C 1
ATOM 1411 O O . GLY A 1 176 ? 19.491 -3.118 7.612 1.00 82.25 176 GLY A O 1
ATOM 1412 N N . GLY A 1 177 ? 17.479 -3.287 8.594 1.00 89.88 177 GLY A N 1
ATOM 1413 C CA . GLY A 1 177 ? 16.789 -2.403 7.651 1.00 89.88 177 GLY A CA 1
ATOM 1414 C C . GLY A 1 177 ? 17.067 -2.788 6.192 1.00 89.88 177 GLY A C 1
ATOM 1415 O O . GLY A 1 177 ? 17.034 -3.968 5.826 1.00 89.88 177 GLY A O 1
ATOM 1416 N N . ILE A 1 178 ? 17.461 -1.803 5.380 1.00 94.12 178 ILE A N 1
ATOM 1417 C CA . ILE A 1 178 ? 17.854 -1.985 3.972 1.00 94.12 178 ILE A CA 1
ATOM 1418 C C . ILE A 1 178 ? 19.013 -2.978 3.752 1.00 94.12 178 ILE A C 1
ATOM 1420 O O . ILE A 1 178 ? 19.058 -3.651 2.716 1.00 94.12 178 ILE A O 1
ATOM 1424 N N . LYS A 1 179 ? 19.941 -3.124 4.712 1.00 93.12 179 LYS A N 1
ATOM 1425 C CA . LYS A 1 179 ? 21.055 -4.088 4.601 1.00 93.12 179 LYS A CA 1
ATOM 1426 C C . LYS A 1 179 ? 20.546 -5.530 4.640 1.00 93.12 179 LYS A C 1
ATOM 1428 O O . LYS A 1 179 ? 21.081 -6.390 3.956 1.00 93.12 179 LYS A O 1
ATOM 1433 N N . SER A 1 180 ? 19.465 -5.775 5.383 1.00 91.50 180 SER A N 1
ATOM 1434 C CA . SER A 1 180 ? 18.798 -7.084 5.478 1.00 91.50 180 SER A CA 1
ATOM 1435 C C . SER A 1 180 ? 17.700 -7.308 4.427 1.00 91.50 180 SER A C 1
ATOM 1437 O O . SER A 1 180 ? 17.002 -8.332 4.443 1.00 91.50 180 SER A O 1
ATOM 1439 N N . PHE A 1 181 ? 17.507 -6.339 3.524 1.00 94.75 181 PHE A N 1
ATOM 1440 C CA . PHE A 1 181 ? 16.468 -6.400 2.510 1.00 94.75 181 PHE A CA 1
ATOM 1441 C C . PHE A 1 181 ? 16.831 -7.387 1.396 1.00 94.75 181 PHE A C 1
ATOM 1443 O O . PHE A 1 181 ? 17.831 -7.239 0.685 1.00 94.75 181 PHE A O 1
ATOM 1450 N N . ARG A 1 182 ? 15.973 -8.394 1.216 1.00 92.00 182 ARG A N 1
ATOM 1451 C CA . ARG A 1 182 ? 16.114 -9.415 0.173 1.00 92.00 182 ARG A CA 1
ATOM 1452 C C . ARG A 1 182 ? 15.562 -8.885 -1.149 1.00 92.00 182 ARG A C 1
ATOM 1454 O O . ARG A 1 182 ? 14.394 -9.087 -1.468 1.00 92.00 182 ARG A O 1
ATOM 1461 N N . ARG A 1 183 ? 16.418 -8.219 -1.927 1.00 93.44 183 ARG A N 1
ATOM 1462 C CA . ARG A 1 183 ? 16.086 -7.576 -3.218 1.00 93.44 183 ARG A CA 1
ATOM 1463 C C . ARG A 1 183 ? 15.374 -8.494 -4.209 1.00 93.44 183 ARG A C 1
ATOM 1465 O O . ARG A 1 183 ? 14.485 -8.054 -4.931 1.00 93.44 183 ARG A O 1
ATOM 1472 N N . ASN A 1 184 ? 15.708 -9.783 -4.212 1.00 90.81 184 ASN A N 1
ATOM 1473 C CA . ASN A 1 184 ? 15.080 -10.799 -5.060 1.00 90.81 184 ASN A CA 1
ATOM 1474 C C . ASN A 1 184 ? 13.599 -11.074 -4.727 1.00 90.81 184 ASN A C 1
ATOM 1476 O O . ASN A 1 184 ? 12.881 -11.630 -5.563 1.00 90.81 184 ASN A O 1
ATOM 1480 N N . LEU A 1 185 ? 13.123 -10.692 -3.537 1.00 89.31 185 LEU A N 1
ATOM 1481 C CA . LEU A 1 185 ? 11.710 -10.814 -3.173 1.00 89.31 185 LEU A CA 1
ATOM 1482 C C . LEU A 1 185 ? 10.843 -9.711 -3.770 1.00 89.31 185 LEU A C 1
ATOM 1484 O O . LEU A 1 185 ? 9.679 -9.974 -4.063 1.00 89.31 185 LEU A O 1
ATOM 1488 N N . LEU A 1 186 ? 11.418 -8.535 -4.034 1.00 93.44 186 LEU A N 1
ATOM 1489 C CA . LEU A 1 186 ? 10.731 -7.479 -4.763 1.00 93.44 186 LEU A CA 1
ATOM 1490 C C . LEU A 1 186 ? 10.389 -7.993 -6.168 1.00 93.44 186 LEU A C 1
ATOM 1492 O O . LEU A 1 186 ? 11.290 -8.381 -6.916 1.00 93.44 186 LEU A O 1
ATOM 1496 N N . THR A 1 187 ? 9.101 -8.048 -6.510 1.00 91.75 187 THR A N 1
ATOM 1497 C CA . THR A 1 187 ? 8.654 -8.560 -7.821 1.00 91.75 187 THR A CA 1
ATOM 1498 C C . THR A 1 187 ? 8.644 -7.479 -8.896 1.00 91.75 187 THR A C 1
ATOM 1500 O O . THR A 1 187 ? 8.857 -7.790 -10.064 1.00 91.75 187 THR A O 1
ATOM 1503 N N . PHE A 1 188 ? 8.482 -6.214 -8.497 1.00 93.44 188 PHE A N 1
ATOM 1504 C CA . PHE A 1 188 ? 8.577 -5.054 -9.376 1.00 93.44 188 PHE A CA 1
ATOM 1505 C C . PHE A 1 188 ? 9.883 -5.052 -10.178 1.00 93.44 188 PHE A C 1
ATOM 1507 O O . PHE A 1 188 ? 10.967 -5.075 -9.588 1.00 93.44 188 PHE A O 1
ATOM 1514 N N . LEU A 1 189 ? 9.758 -5.062 -11.512 1.00 92.19 189 LEU A N 1
ATOM 1515 C CA . LEU A 1 189 ? 10.862 -5.106 -12.483 1.00 92.19 189 LEU A CA 1
ATOM 1516 C C . LEU A 1 189 ? 11.878 -6.229 -12.240 1.00 92.19 189 LEU A C 1
ATOM 1518 O O . LEU A 1 189 ? 13.060 -6.122 -12.583 1.00 92.19 189 LEU A O 1
ATOM 1522 N N . ASN A 1 190 ? 11.443 -7.313 -11.604 1.00 89.69 190 ASN A N 1
ATOM 1523 C CA . ASN A 1 190 ? 12.300 -8.453 -11.375 1.00 89.69 190 ASN A CA 1
ATOM 1524 C C . ASN A 1 190 ? 12.378 -9.317 -12.625 1.00 89.69 190 ASN A C 1
ATOM 1526 O O . ASN A 1 190 ? 11.377 -9.934 -12.945 1.00 89.69 190 ASN A O 1
ATOM 1530 N N . PRO A 1 191 ? 13.538 -9.450 -13.290 1.00 81.06 191 PRO A N 1
ATOM 1531 C CA . PRO A 1 191 ? 13.617 -10.160 -14.566 1.00 81.06 191 PRO A CA 1
ATOM 1532 C C . PRO A 1 191 ? 13.217 -11.640 -14.473 1.00 81.06 191 PRO A C 1
ATOM 1534 O O . PRO A 1 191 ? 12.874 -12.235 -15.486 1.00 81.06 191 PRO A O 1
ATOM 1537 N N . ALA A 1 192 ? 13.235 -12.234 -13.273 1.00 82.06 192 ALA A N 1
ATOM 1538 C CA . ALA A 1 192 ? 12.767 -13.601 -13.042 1.00 82.06 192 ALA A CA 1
ATOM 1539 C C . ALA A 1 192 ? 11.242 -13.715 -12.836 1.00 82.06 192 ALA A C 1
ATOM 1541 O O . ALA A 1 192 ? 10.707 -14.817 -12.861 1.00 82.06 192 ALA A O 1
ATOM 1542 N N . LYS A 1 193 ? 10.547 -12.603 -12.568 1.00 78.88 193 LYS A N 1
ATOM 1543 C CA . LYS A 1 193 ? 9.119 -12.568 -12.182 1.00 78.88 193 LYS A CA 1
ATOM 1544 C C . LYS A 1 193 ? 8.284 -11.561 -12.978 1.00 78.88 193 LYS A C 1
ATOM 1546 O O . LYS A 1 193 ? 7.066 -11.537 -12.849 1.00 78.88 193 LYS A O 1
ATOM 1551 N N . ASP A 1 194 ? 8.934 -10.708 -13.757 1.00 76.31 194 ASP A N 1
ATOM 1552 C CA . ASP A 1 194 ? 8.336 -9.655 -14.553 1.00 76.31 194 ASP A CA 1
ATOM 1553 C C . ASP A 1 194 ? 9.160 -9.452 -15.828 1.00 76.31 194 ASP A C 1
ATOM 1555 O O . ASP A 1 194 ? 10.388 -9.330 -15.795 1.00 76.31 194 ASP A O 1
ATOM 1559 N N . LYS A 1 195 ? 8.478 -9.401 -16.972 1.00 75.25 195 LYS A N 1
ATOM 1560 C CA . LYS A 1 195 ? 9.126 -9.069 -18.243 1.00 75.25 195 LYS A CA 1
ATOM 1561 C C . LYS A 1 195 ? 9.479 -7.585 -18.221 1.00 75.25 195 LYS A C 1
ATOM 1563 O O . LYS A 1 195 ? 8.620 -6.770 -17.887 1.00 75.25 195 LYS A O 1
ATOM 1568 N N . ALA A 1 196 ? 10.713 -7.226 -18.567 1.00 73.06 196 ALA A N 1
ATOM 1569 C CA . ALA A 1 196 ? 11.115 -5.822 -18.634 1.00 73.06 196 ALA A CA 1
ATOM 1570 C C . ALA A 1 196 ? 10.157 -5.032 -19.554 1.00 73.06 196 ALA A C 1
ATOM 1572 O O . ALA A 1 196 ? 9.737 -5.569 -20.585 1.00 73.06 196 ALA A O 1
ATOM 1573 N N . PRO A 1 197 ? 9.763 -3.794 -19.192 1.00 81.06 197 PRO A N 1
ATOM 1574 C CA . PRO A 1 197 ? 9.073 -2.908 -20.122 1.00 81.06 197 PRO A CA 1
ATOM 1575 C C . PRO A 1 197 ? 9.852 -2.762 -21.431 1.00 81.06 197 PRO A C 1
ATOM 1577 O O . PRO A 1 197 ? 11.084 -2.729 -21.423 1.00 81.06 197 PRO A O 1
ATOM 1580 N N . SER A 1 198 ? 9.136 -2.645 -22.550 1.00 78.50 198 SER A N 1
ATOM 1581 C CA . SER A 1 198 ? 9.745 -2.349 -23.847 1.00 78.50 198 SER A CA 1
ATOM 1582 C C . SER A 1 198 ? 10.584 -1.073 -23.750 1.00 78.50 198 SER A C 1
ATOM 1584 O O . SER A 1 198 ? 10.104 -0.054 -23.260 1.00 78.50 198 SER A O 1
ATOM 1586 N N . GLY A 1 199 ? 11.835 -1.134 -24.209 1.00 80.06 199 GLY A N 1
ATOM 1587 C CA . GLY A 1 199 ? 12.751 0.009 -24.180 1.00 80.06 199 GLY A CA 1
ATOM 1588 C C . GLY A 1 199 ? 13.550 0.181 -22.887 1.00 80.06 199 GLY A C 1
ATOM 1589 O O . GLY A 1 199 ? 14.290 1.150 -22.798 1.00 80.06 199 GLY A O 1
ATOM 1590 N N . LEU A 1 200 ? 13.444 -0.736 -21.916 1.00 87.94 200 LEU A N 1
ATOM 1591 C CA . LEU A 1 200 ? 14.347 -0.777 -20.763 1.00 87.94 200 LEU A CA 1
ATOM 1592 C C . LEU A 1 200 ? 15.218 -2.032 -20.777 1.00 87.94 200 LEU A C 1
ATOM 1594 O O . LEU A 1 200 ? 14.740 -3.161 -20.910 1.00 87.94 200 LEU A O 1
ATOM 1598 N N . THR A 1 201 ? 16.510 -1.829 -20.570 1.00 90.19 201 THR A N 1
ATOM 1599 C CA . THR A 1 201 ? 17.495 -2.882 -20.338 1.00 90.19 201 THR A CA 1
ATOM 1600 C C . THR A 1 201 ? 17.323 -3.507 -18.948 1.00 90.19 201 THR A C 1
ATOM 1602 O O . THR A 1 201 ? 16.676 -2.962 -18.044 1.00 90.19 201 THR A O 1
ATOM 1605 N N . LYS A 1 202 ? 17.939 -4.680 -18.743 1.00 89.56 202 LYS A N 1
ATOM 1606 C CA . LYS A 1 202 ? 17.972 -5.339 -17.425 1.00 89.56 202 LYS A CA 1
ATOM 1607 C C . LYS A 1 202 ? 18.674 -4.475 -16.372 1.00 89.56 202 LYS A C 1
ATOM 1609 O O . LYS A 1 202 ? 18.228 -4.455 -15.224 1.00 89.56 202 LYS A O 1
ATOM 1614 N N . ASP A 1 203 ? 19.724 -3.754 -16.758 1.00 91.62 203 ASP A N 1
ATOM 1615 C CA . ASP A 1 203 ? 20.481 -2.891 -15.848 1.00 91.62 203 ASP A CA 1
ATOM 1616 C C . ASP A 1 203 ? 19.708 -1.628 -15.474 1.00 91.62 203 ASP A C 1
ATOM 1618 O O . ASP A 1 203 ? 19.693 -1.252 -14.302 1.00 91.62 203 ASP A O 1
ATOM 1622 N N . GLU A 1 204 ? 18.965 -1.032 -16.410 1.00 93.00 204 GLU A N 1
ATOM 1623 C CA . GLU A 1 204 ? 18.040 0.062 -16.091 1.00 93.00 204 GLU A CA 1
ATOM 1624 C C . GLU A 1 204 ? 16.949 -0.400 -15.125 1.00 93.00 204 GLU A C 1
ATOM 1626 O O . GLU A 1 204 ? 16.703 0.260 -14.115 1.00 93.00 204 GLU A O 1
ATOM 1631 N N . CYS A 1 205 ? 16.354 -1.575 -15.360 1.00 92.75 205 CYS A N 1
ATOM 1632 C CA . CYS A 1 205 ? 15.382 -2.164 -14.436 1.00 92.75 205 CYS A CA 1
ATOM 1633 C C . CYS A 1 205 ? 15.984 -2.379 -13.039 1.00 92.75 205 CYS A C 1
ATOM 1635 O O . CYS A 1 205 ? 15.349 -2.067 -12.030 1.00 92.75 205 CYS A O 1
ATOM 1637 N N . LYS A 1 206 ? 17.221 -2.885 -12.957 1.00 93.69 206 LYS A N 1
ATOM 1638 C CA . LYS A 1 206 ? 17.942 -3.069 -11.690 1.00 93.69 206 LYS A CA 1
ATOM 1639 C C . LYS A 1 206 ? 18.194 -1.733 -10.985 1.00 93.69 206 LYS A C 1
ATOM 1641 O O . LYS A 1 206 ? 17.943 -1.632 -9.787 1.00 93.69 206 LYS A O 1
ATOM 1646 N N . ASN A 1 207 ? 18.632 -0.711 -11.718 1.00 95.31 207 ASN A N 1
ATOM 1647 C CA . ASN A 1 207 ? 18.888 0.624 -11.178 1.00 95.31 207 ASN A CA 1
ATOM 1648 C C . ASN A 1 207 ? 17.606 1.274 -10.636 1.00 95.31 207 ASN A C 1
ATOM 1650 O O . ASN A 1 207 ? 17.593 1.784 -9.518 1.00 95.31 207 ASN A O 1
ATOM 1654 N N . ILE A 1 208 ? 16.505 1.193 -11.388 1.00 95.31 208 ILE A N 1
ATOM 1655 C CA . ILE A 1 208 ? 15.191 1.698 -10.964 1.00 95.31 208 ILE A CA 1
ATOM 1656 C C . ILE A 1 208 ? 14.746 1.030 -9.659 1.00 95.31 208 ILE A C 1
ATOM 1658 O O . ILE A 1 208 ? 14.298 1.706 -8.732 1.00 95.31 208 ILE A O 1
ATOM 1662 N N . ARG A 1 209 ? 14.905 -0.294 -9.559 1.00 95.62 209 ARG A N 1
ATOM 1663 C CA . ARG A 1 209 ? 14.564 -1.036 -8.339 1.00 95.62 209 ARG A CA 1
ATOM 1664 C C . ARG A 1 209 ? 15.384 -0.581 -7.148 1.00 95.62 209 ARG A C 1
ATOM 1666 O O . ARG A 1 209 ? 14.803 -0.346 -6.096 1.00 95.62 209 ARG A O 1
ATOM 1673 N N . GLU A 1 210 ? 16.701 -0.455 -7.291 1.00 97.25 210 GLU A N 1
ATOM 1674 C CA . GLU A 1 210 ? 17.544 -0.036 -6.168 1.00 97.25 210 GLU A CA 1
ATOM 1675 C C . GLU A 1 210 ? 17.239 1.394 -5.722 1.00 97.25 210 GLU A C 1
ATOM 1677 O O . GLU A 1 210 ? 17.140 1.630 -4.519 1.00 97.25 210 GLU A O 1
ATOM 1682 N N . LYS A 1 211 ? 16.980 2.324 -6.650 1.00 97.56 211 LYS A N 1
ATOM 1683 C CA . LYS A 1 211 ? 16.522 3.677 -6.296 1.00 97.56 211 LYS A CA 1
ATOM 1684 C C . LYS A 1 211 ? 15.228 3.642 -5.483 1.00 97.56 211 LYS A C 1
ATOM 1686 O O . LYS A 1 211 ? 15.167 4.237 -4.410 1.00 97.56 211 LYS A O 1
ATOM 1691 N N . LEU A 1 212 ? 14.230 2.880 -5.938 1.00 97.38 212 LEU A N 1
ATOM 1692 C CA . LEU A 1 212 ? 12.962 2.737 -5.219 1.00 97.38 212 LEU A CA 1
ATOM 1693 C C . LEU A 1 212 ? 13.147 2.089 -3.835 1.00 97.38 212 LEU A C 1
ATOM 1695 O O . LEU A 1 212 ? 12.516 2.519 -2.876 1.00 97.38 212 LEU A O 1
ATOM 1699 N N . ILE A 1 213 ? 14.017 1.082 -3.705 1.00 97.75 213 ILE A N 1
ATOM 1700 C CA . ILE A 1 213 ? 14.323 0.425 -2.422 1.00 97.75 213 ILE A CA 1
ATOM 1701 C C . ILE A 1 213 ? 14.972 1.406 -1.443 1.00 97.75 213 ILE A C 1
ATOM 1703 O O . ILE A 1 213 ? 14.588 1.449 -0.271 1.00 97.75 213 ILE A O 1
ATOM 1707 N N . VAL A 1 214 ? 15.952 2.185 -1.906 1.00 97.94 214 VAL A N 1
ATOM 1708 C CA . VAL A 1 214 ? 16.638 3.192 -1.087 1.00 97.94 214 VAL A CA 1
ATOM 1709 C C . VAL A 1 214 ? 15.646 4.250 -0.616 1.00 97.94 214 VAL A C 1
ATOM 1711 O O . VAL A 1 214 ? 15.518 4.466 0.590 1.00 97.94 214 VAL A O 1
ATOM 1714 N N . GLU A 1 215 ? 14.878 4.833 -1.535 1.00 98.19 215 GLU A N 1
ATOM 1715 C CA . GLU A 1 215 ? 13.896 5.864 -1.199 1.00 98.19 215 GLU A CA 1
ATOM 1716 C C . GLU A 1 215 ? 12.777 5.331 -0.296 1.00 98.19 215 GLU A C 1
ATOM 1718 O O . GLU A 1 215 ? 12.401 6.000 0.666 1.00 98.19 215 GLU A O 1
ATOM 1723 N N . ALA A 1 216 ? 12.292 4.103 -0.514 1.00 98.00 216 ALA A N 1
ATOM 1724 C CA . ALA A 1 216 ? 11.331 3.466 0.384 1.00 98.00 216 ALA A CA 1
ATOM 1725 C C . ALA A 1 216 ? 11.916 3.290 1.793 1.00 98.00 216 ALA A C 1
ATOM 1727 O O . ALA A 1 216 ? 11.263 3.639 2.775 1.00 98.00 216 ALA A O 1
ATOM 1728 N N . SER A 1 217 ? 13.165 2.823 1.916 1.00 97.69 217 SER A N 1
ATOM 1729 C CA . SER A 1 217 ? 13.824 2.690 3.222 1.00 97.69 217 SER A CA 1
ATOM 1730 C C . SER A 1 217 ? 13.969 4.030 3.940 1.00 97.69 217 SER A C 1
ATOM 1732 O O . SER A 1 217 ? 13.832 4.081 5.164 1.00 97.69 217 SER A O 1
ATOM 1734 N N . GLU A 1 218 ? 14.278 5.102 3.220 1.00 97.50 218 GLU A N 1
ATOM 1735 C CA . GLU A 1 218 ? 14.385 6.438 3.799 1.00 97.5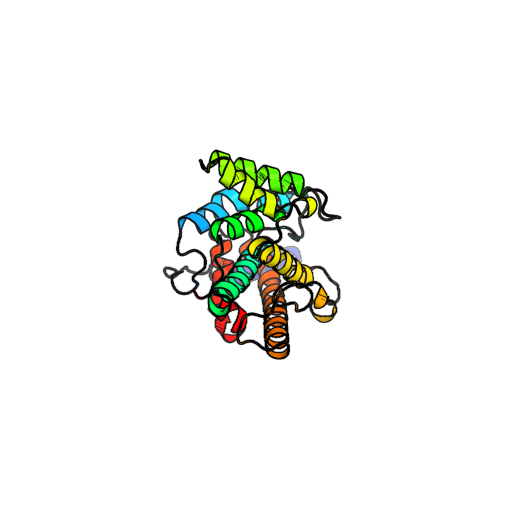0 218 GLU A CA 1
ATOM 1736 C C . GLU A 1 218 ? 13.019 7.019 4.176 1.00 97.50 218 GLU A C 1
ATOM 1738 O O . GLU A 1 218 ? 12.892 7.639 5.237 1.00 97.50 218 GLU A O 1
ATOM 1743 N N . PHE A 1 219 ? 11.991 6.772 3.362 1.00 97.75 219 PHE A N 1
ATOM 1744 C CA . PHE A 1 219 ? 10.622 7.196 3.637 1.00 97.75 219 PHE A CA 1
ATOM 1745 C C . PHE A 1 219 ? 10.053 6.478 4.866 1.00 97.75 219 PHE A C 1
ATOM 1747 O O . PHE A 1 219 ? 9.455 7.116 5.733 1.00 97.75 219 PHE A O 1
ATOM 1754 N N . ILE A 1 220 ? 10.327 5.177 5.013 1.00 97.25 220 ILE A N 1
ATOM 1755 C CA . ILE A 1 220 ? 10.036 4.401 6.227 1.00 97.25 220 ILE A CA 1
ATOM 1756 C C . ILE A 1 220 ? 10.678 5.063 7.445 1.00 97.25 220 ILE A C 1
ATOM 1758 O O . ILE A 1 220 ? 9.974 5.391 8.392 1.00 97.25 220 ILE A O 1
ATOM 1762 N N . LYS A 1 221 ? 11.994 5.320 7.422 1.00 95.69 221 LYS A N 1
ATOM 1763 C CA . LYS A 1 221 ? 12.695 5.946 8.561 1.00 95.69 221 LYS A CA 1
ATOM 1764 C C . LYS A 1 221 ? 12.072 7.287 8.947 1.00 95.69 221 LYS A C 1
ATOM 1766 O O . LYS A 1 221 ? 11.870 7.558 10.125 1.00 95.69 221 LYS A O 1
ATOM 1771 N N . MET A 1 222 ? 11.765 8.123 7.956 1.00 95.75 222 MET A N 1
ATOM 1772 C CA . MET A 1 222 ? 11.165 9.434 8.193 1.00 95.75 222 MET A CA 1
ATOM 1773 C C . MET A 1 222 ? 9.770 9.322 8.818 1.00 95.75 222 MET A C 1
ATOM 1775 O O . MET A 1 222 ? 9.464 10.034 9.768 1.00 95.75 222 MET A O 1
ATOM 1779 N N . THR A 1 223 ? 8.930 8.436 8.293 1.00 96.00 223 THR A N 1
ATOM 1780 C CA . THR A 1 223 ? 7.529 8.311 8.715 1.00 96.00 223 THR A CA 1
ATOM 1781 C C . THR A 1 223 ? 7.354 7.520 10.011 1.00 96.00 223 THR A C 1
ATOM 1783 O O . THR A 1 223 ? 6.477 7.859 10.802 1.00 96.00 223 THR A O 1
ATOM 1786 N N . GLU A 1 224 ? 8.206 6.532 10.303 1.00 94.06 224 GLU A N 1
ATOM 1787 C CA . GLU A 1 224 ? 8.221 5.848 11.607 1.00 94.06 224 GLU A CA 1
ATOM 1788 C C . GLU A 1 224 ? 8.497 6.840 12.747 1.00 94.06 224 GLU A C 1
ATOM 1790 O O . GLU A 1 224 ? 7.795 6.823 13.756 1.00 94.06 224 GLU A O 1
ATOM 1795 N N . ASN A 1 225 ? 9.406 7.800 12.539 1.00 91.50 225 ASN A N 1
ATOM 1796 C CA . ASN A 1 225 ? 9.673 8.874 13.505 1.00 91.50 225 ASN A CA 1
ATOM 1797 C C . ASN A 1 225 ? 8.486 9.840 13.698 1.00 91.50 225 ASN A C 1
ATOM 1799 O O . ASN A 1 225 ? 8.470 10.603 14.659 1.00 91.50 225 ASN A O 1
ATOM 1803 N N . LYS A 1 226 ? 7.497 9.821 12.795 1.00 92.06 226 LYS A N 1
ATOM 1804 C CA . LYS A 1 226 ? 6.295 10.673 12.824 1.00 92.06 226 LYS A CA 1
ATOM 1805 C C . LYS A 1 226 ? 5.029 9.940 13.262 1.00 92.06 226 LYS A C 1
ATOM 1807 O O . LYS A 1 226 ? 3.998 10.572 13.472 1.00 92.06 226 LYS A O 1
ATOM 1812 N N . LYS A 1 227 ? 5.096 8.623 13.459 1.00 87.25 227 LYS A N 1
ATOM 1813 C CA . LYS A 1 227 ? 3.945 7.767 13.782 1.00 87.25 227 LYS A CA 1
ATOM 1814 C C . LYS A 1 227 ? 3.176 8.238 15.026 1.00 87.25 227 LYS A C 1
ATOM 1816 O O . LYS A 1 227 ? 1.948 8.325 14.992 1.00 87.25 227 LYS A O 1
ATOM 1821 N N . VAL A 1 228 ? 3.889 8.598 16.097 1.00 85.75 228 VAL A N 1
ATOM 1822 C CA . VAL A 1 228 ? 3.281 9.093 17.349 1.00 85.75 228 VAL A CA 1
ATOM 1823 C C . VAL A 1 228 ? 2.612 10.453 17.139 1.00 85.75 228 VAL A C 1
ATOM 1825 O O . VAL A 1 228 ? 1.481 10.649 17.578 1.00 85.75 228 VAL A O 1
ATOM 1828 N N . GLU A 1 229 ? 3.267 11.366 16.416 1.00 88.19 229 GLU A N 1
ATOM 1829 C CA . GLU A 1 229 ? 2.725 12.698 16.108 1.00 88.19 229 GLU A CA 1
ATOM 1830 C C . GLU A 1 229 ? 1.420 12.599 15.301 1.00 88.19 229 GLU A C 1
ATOM 1832 O O . GLU A 1 229 ? 0.457 13.314 15.573 1.00 88.19 229 GLU A O 1
ATOM 1837 N N . LEU A 1 230 ? 1.358 11.661 14.353 1.00 89.62 230 LEU A N 1
ATOM 1838 C CA . LEU A 1 230 ? 0.216 11.494 13.455 1.00 89.62 230 LEU A CA 1
ATOM 1839 C C . LEU A 1 230 ? -0.924 10.655 14.037 1.00 89.62 230 LEU A C 1
ATOM 1841 O O . LEU A 1 230 ? -2.001 10.620 13.453 1.00 89.62 230 LEU A O 1
ATOM 1845 N N . THR A 1 231 ? -0.743 9.992 15.183 1.00 85.50 231 THR A N 1
ATOM 1846 C CA . THR A 1 231 ? -1.708 8.999 15.703 1.00 85.50 231 THR A CA 1
ATOM 1847 C C . THR A 1 231 ? -3.134 9.559 15.848 1.00 85.50 231 THR A C 1
ATOM 1849 O O . THR A 1 231 ? -4.102 8.834 15.600 1.00 85.50 231 THR A O 1
ATOM 1852 N N . ASN A 1 232 ? -3.269 10.850 16.173 1.00 83.19 232 ASN A N 1
ATOM 1853 C CA . ASN A 1 232 ? -4.554 11.543 16.335 1.00 83.19 232 ASN A CA 1
ATOM 1854 C C . ASN A 1 232 ? -4.944 12.431 15.141 1.00 83.19 232 ASN A C 1
ATOM 1856 O O . ASN A 1 232 ? -5.894 13.209 15.248 1.00 83.19 232 ASN A O 1
ATOM 1860 N N . SER A 1 233 ? -4.220 12.353 14.022 1.00 83.50 233 SER A N 1
ATOM 1861 C CA . SER A 1 233 ? -4.557 13.141 12.842 1.00 83.50 233 SER A CA 1
ATOM 1862 C C . SER A 1 233 ? -5.895 12.695 12.249 1.00 83.50 233 SER A C 1
ATOM 1864 O O . SER A 1 233 ? -6.119 11.509 11.999 1.00 83.50 233 SER A O 1
ATOM 1866 N N . LYS A 1 234 ? -6.775 13.675 12.004 1.00 85.62 234 LYS A N 1
ATOM 1867 C CA . LYS A 1 234 ? -8.032 13.492 11.262 1.00 85.62 234 LYS A CA 1
ATOM 1868 C C . LYS A 1 234 ? -7.811 13.427 9.749 1.00 85.62 234 LYS A C 1
ATOM 1870 O O . LYS A 1 234 ? -8.708 13.004 9.038 1.00 85.62 234 LYS A O 1
ATOM 1875 N N . THR A 1 235 ? -6.636 13.837 9.280 1.00 87.62 235 THR A N 1
ATOM 1876 C CA . THR A 1 235 ? -6.198 13.833 7.877 1.00 87.62 235 THR A CA 1
ATOM 1877 C C . THR A 1 235 ? -4.979 12.925 7.730 1.00 87.62 235 THR A C 1
ATOM 1879 O O . THR A 1 235 ? -3.992 13.275 7.094 1.00 87.62 235 THR A O 1
ATOM 1882 N N . TYR A 1 236 ? -5.004 11.768 8.408 1.00 91.44 236 TYR A N 1
ATOM 1883 C CA . TYR A 1 236 ? -3.829 10.913 8.600 1.00 91.44 236 TYR A CA 1
ATOM 1884 C C . TYR A 1 236 ? -3.139 10.557 7.282 1.00 91.44 236 TYR A C 1
ATOM 1886 O O . TYR A 1 236 ? -1.914 10.603 7.191 1.00 91.44 236 TYR A O 1
ATOM 1894 N N . PHE A 1 237 ? -3.912 10.169 6.265 1.00 92.56 237 PHE A N 1
ATOM 1895 C CA . PHE A 1 237 ? -3.339 9.765 4.987 1.00 92.56 237 PHE A CA 1
ATOM 1896 C C . PHE A 1 237 ? -2.758 10.965 4.235 1.00 92.56 237 PHE A C 1
ATOM 1898 O O . PHE A 1 237 ? -1.645 10.884 3.714 1.00 92.56 237 PHE A O 1
ATOM 1905 N N . GLU A 1 238 ? -3.472 12.089 4.228 1.00 90.56 238 GLU A N 1
ATOM 1906 C CA . GLU A 1 238 ? -3.020 13.341 3.622 1.00 90.56 238 GLU A CA 1
ATOM 1907 C C . GLU A 1 238 ? -1.746 13.866 4.286 1.00 90.56 238 GLU A C 1
ATOM 1909 O O . GLU A 1 238 ? -0.839 14.312 3.592 1.00 90.56 238 GLU A O 1
ATOM 1914 N N . ASP A 1 239 ? -1.619 13.741 5.604 1.00 91.62 239 ASP A N 1
ATOM 1915 C CA . ASP A 1 239 ? -0.410 14.140 6.321 1.00 91.62 239 ASP A CA 1
ATOM 1916 C C . ASP A 1 239 ? 0.791 13.258 5.932 1.00 91.62 239 ASP A C 1
ATOM 1918 O O . ASP A 1 239 ? 1.916 13.747 5.818 1.00 91.62 239 ASP A O 1
ATOM 1922 N N . VAL A 1 240 ? 0.580 11.961 5.671 1.00 93.44 240 VAL A N 1
ATOM 1923 C CA . VAL A 1 240 ? 1.643 11.078 5.154 1.00 93.44 240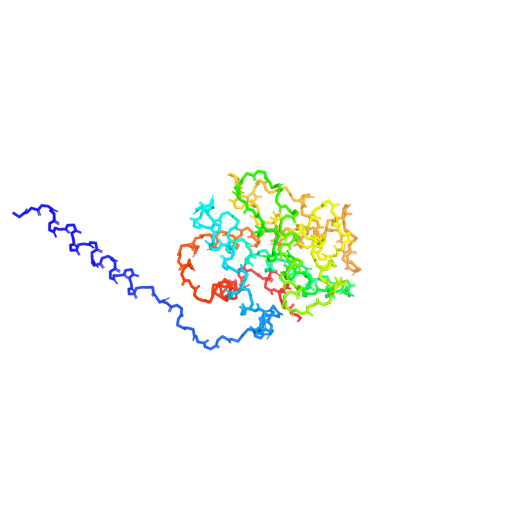 VAL A CA 1
ATOM 1924 C C . VAL A 1 240 ? 2.029 11.456 3.720 1.00 93.44 240 VAL A C 1
ATOM 1926 O O . VAL A 1 240 ? 3.220 11.468 3.397 1.00 93.44 240 VAL A O 1
ATOM 1929 N N . LEU A 1 241 ? 1.059 11.802 2.869 1.00 90.75 241 LEU A N 1
ATOM 1930 C CA . LEU A 1 241 ? 1.333 12.326 1.525 1.00 90.75 241 LEU A CA 1
ATOM 1931 C C . LEU A 1 241 ? 2.111 13.646 1.587 1.00 90.75 241 LEU A C 1
ATOM 1933 O O . LEU A 1 241 ? 3.101 13.807 0.872 1.00 90.75 241 LEU A O 1
ATOM 1937 N N . TYR A 1 242 ? 1.738 14.540 2.501 1.00 88.81 242 TYR A N 1
ATOM 1938 C CA . TYR A 1 242 ? 2.415 15.814 2.724 1.00 88.81 242 TYR A CA 1
ATOM 1939 C C . TYR A 1 242 ? 3.886 15.629 3.101 1.00 88.81 242 TYR A C 1
ATOM 1941 O O . TYR A 1 242 ? 4.754 16.357 2.611 1.00 88.81 242 TYR A O 1
ATOM 1949 N N . LEU A 1 243 ? 4.189 14.642 3.951 1.00 92.44 243 LEU A N 1
ATOM 1950 C CA . LEU A 1 243 ? 5.568 14.316 4.309 1.00 92.44 243 LEU A CA 1
ATOM 1951 C C . LEU A 1 243 ? 6.390 13.911 3.081 1.00 92.44 243 LEU A C 1
ATOM 1953 O O . LEU A 1 243 ? 7.565 14.267 2.999 1.00 92.44 243 LEU A O 1
ATOM 1957 N N . LEU A 1 244 ? 5.798 13.190 2.129 1.00 92.06 244 LEU A N 1
ATOM 1958 C CA . LEU A 1 244 ? 6.474 12.822 0.889 1.00 92.06 244 LEU A CA 1
ATOM 1959 C C . LEU A 1 244 ? 6.668 14.030 -0.034 1.00 92.06 244 LEU A C 1
ATOM 1961 O O . LEU A 1 244 ? 7.783 14.282 -0.486 1.00 92.06 244 LEU A O 1
ATOM 1965 N N . GLU A 1 245 ? 5.605 14.793 -0.274 1.00 89.31 245 GLU A N 1
ATOM 1966 C CA . GLU A 1 245 ? 5.601 15.957 -1.167 1.00 89.31 245 GLU A CA 1
ATOM 1967 C C . GLU A 1 245 ? 6.580 17.042 -0.708 1.00 89.31 245 GLU A C 1
ATOM 1969 O O . GLU A 1 245 ? 7.429 17.498 -1.477 1.00 89.31 245 GLU A O 1
ATOM 1974 N N . SER A 1 246 ? 6.553 17.372 0.586 1.00 90.25 246 SER A N 1
ATOM 1975 C CA . SER A 1 246 ? 7.468 18.347 1.198 1.00 90.25 246 SER A CA 1
ATOM 1976 C C . SER A 1 246 ? 8.936 17.924 1.113 1.00 90.25 246 SER A C 1
ATOM 1978 O O . SER A 1 246 ? 9.836 18.744 1.281 1.00 90.25 246 SER A O 1
ATOM 1980 N N . ASN A 1 247 ? 9.189 16.643 0.843 1.00 93.81 247 ASN A N 1
ATOM 1981 C CA . ASN A 1 247 ? 10.515 16.057 0.719 1.00 93.81 247 ASN A CA 1
ATOM 1982 C C . ASN A 1 247 ? 10.757 15.474 -0.685 1.00 93.81 247 ASN A C 1
ATOM 1984 O O . ASN A 1 247 ? 11.615 14.608 -0.844 1.00 93.81 247 ASN A O 1
ATOM 1988 N N . GLN A 1 248 ? 10.071 15.969 -1.723 1.00 92.06 248 GLN A N 1
ATOM 1989 C CA . GLN A 1 248 ? 10.197 15.465 -3.101 1.00 92.06 248 GLN A CA 1
ATOM 1990 C C . GLN A 1 248 ? 11.646 15.419 -3.621 1.00 92.06 248 GLN A C 1
ATOM 1992 O O . GLN A 1 248 ? 12.009 14.516 -4.365 1.00 92.06 248 GLN A O 1
ATOM 1997 N N . LYS A 1 249 ? 12.510 16.352 -3.190 1.00 93.38 249 LYS A N 1
ATOM 1998 C CA . LYS A 1 249 ? 13.940 16.365 -3.557 1.00 93.38 249 LYS A CA 1
ATOM 1999 C C . LYS A 1 249 ? 14.717 15.186 -2.964 1.00 93.38 249 LYS A C 1
ATOM 2001 O O . LYS A 1 249 ? 15.719 14.776 -3.537 1.00 93.38 249 LYS A O 1
ATOM 2006 N N . LYS A 1 250 ? 14.270 14.669 -1.818 1.00 95.62 250 LYS A N 1
ATOM 2007 C CA . LYS A 1 250 ? 14.836 13.494 -1.147 1.00 95.62 250 LYS A CA 1
ATOM 2008 C C . LYS A 1 250 ? 14.282 12.186 -1.715 1.00 95.62 250 LYS A C 1
ATOM 2010 O O . LYS A 1 250 ? 14.976 11.179 -1.696 1.00 95.62 250 LYS A O 1
ATOM 2015 N N . PHE A 1 251 ? 13.060 12.218 -2.242 1.00 95.81 251 PHE A N 1
ATOM 2016 C CA . PHE A 1 251 ? 12.372 11.055 -2.804 1.00 95.81 251 PHE A CA 1
ATOM 2017 C C . PHE A 1 251 ? 12.029 11.245 -4.293 1.00 95.81 251 PHE A C 1
ATOM 2019 O O . PHE A 1 251 ? 10.853 11.155 -4.661 1.00 95.81 251 PHE A O 1
ATOM 2026 N N . PRO A 1 252 ? 13.007 11.570 -5.161 1.00 94.75 252 PRO A N 1
ATOM 2027 C CA . PRO A 1 252 ? 12.725 11.950 -6.541 1.00 94.75 252 PRO A CA 1
ATOM 2028 C C . PRO A 1 252 ? 12.112 10.811 -7.363 1.00 94.75 252 PRO A C 1
ATOM 2030 O O . PRO A 1 252 ? 11.225 11.070 -8.173 1.00 94.75 252 PRO A O 1
ATOM 2033 N N . THR A 1 253 ? 12.537 9.561 -7.155 1.00 94.12 253 THR A N 1
ATOM 2034 C CA . THR A 1 253 ? 12.012 8.394 -7.881 1.00 94.12 253 THR A CA 1
ATOM 2035 C C . THR A 1 253 ? 10.583 8.098 -7.454 1.00 94.12 253 THR A C 1
ATOM 2037 O O . THR A 1 253 ? 9.699 7.948 -8.294 1.00 94.12 253 THR A O 1
ATOM 2040 N N . LEU A 1 254 ? 10.336 8.037 -6.145 1.00 92.62 254 LEU A N 1
ATOM 2041 C CA . LEU A 1 254 ? 9.016 7.770 -5.600 1.00 92.62 254 LEU A CA 1
ATOM 2042 C C . LEU A 1 254 ? 8.047 8.881 -6.003 1.00 92.62 254 LEU A C 1
ATOM 2044 O O . LEU A 1 254 ? 6.963 8.587 -6.491 1.00 92.62 254 LEU A O 1
ATOM 2048 N N . PHE A 1 255 ? 8.451 10.144 -5.867 1.00 90.50 255 PHE A N 1
ATOM 2049 C CA . PHE A 1 255 ? 7.616 11.283 -6.230 1.00 90.50 255 PHE A CA 1
ATOM 2050 C C . PHE A 1 255 ? 7.321 11.338 -7.733 1.00 90.50 255 PHE A C 1
ATOM 2052 O O . PHE A 1 255 ? 6.159 11.490 -8.107 1.00 90.50 255 PHE A O 1
ATOM 2059 N N . ASP A 1 256 ? 8.324 11.150 -8.601 1.00 89.62 256 ASP A N 1
ATOM 2060 C CA . ASP A 1 256 ? 8.100 11.067 -10.051 1.00 89.62 256 ASP A CA 1
ATOM 2061 C C . ASP A 1 256 ? 7.119 9.947 -10.404 1.00 89.62 256 ASP A C 1
ATOM 2063 O O . ASP A 1 256 ? 6.227 10.127 -11.229 1.00 89.62 256 ASP A O 1
ATOM 2067 N N . TYR A 1 257 ? 7.240 8.794 -9.748 1.00 90.62 257 TYR A N 1
ATOM 2068 C CA . TYR A 1 257 ? 6.400 7.642 -10.055 1.00 90.62 257 TYR A CA 1
ATOM 2069 C C . TYR A 1 257 ? 4.974 7.826 -9.537 1.00 90.62 257 TYR A C 1
ATOM 2071 O O . TYR A 1 257 ? 4.054 7.208 -10.056 1.00 90.62 257 TYR A O 1
ATOM 2079 N N . LEU A 1 258 ? 4.732 8.700 -8.563 1.00 87.38 258 LEU A N 1
ATOM 2080 C CA . LEU A 1 258 ? 3.376 9.030 -8.115 1.00 87.38 258 LEU A CA 1
ATOM 2081 C C . LEU A 1 258 ? 2.666 10.027 -9.036 1.00 87.38 258 LEU A C 1
ATOM 2083 O O . LEU A 1 258 ? 1.431 10.079 -9.024 1.00 87.38 258 LEU A O 1
ATOM 2087 N N . LYS A 1 259 ? 3.411 10.784 -9.848 1.00 81.56 259 LYS A N 1
ATOM 2088 C CA . LYS A 1 259 ? 2.823 11.645 -10.877 1.00 81.56 259 LYS A CA 1
ATOM 2089 C C . LYS A 1 259 ? 2.162 10.783 -11.954 1.00 81.56 259 LYS A C 1
ATOM 2091 O O . LYS A 1 259 ? 2.661 9.715 -12.315 1.00 81.56 259 LYS A O 1
ATOM 2096 N N . LYS A 1 260 ? 0.995 11.234 -12.412 1.00 65.81 260 LYS A N 1
ATOM 2097 C CA . LYS A 1 260 ? 0.267 10.613 -13.525 1.00 65.81 260 LYS A CA 1
ATOM 2098 C C . LYS A 1 260 ? 0.800 11.132 -14.849 1.00 65.81 260 LYS A C 1
ATOM 2100 O O . LYS A 1 260 ? 1.024 12.357 -14.929 1.00 65.81 260 LYS A O 1
#

Foldseek 3Di:
DDPVVVVVVVVVVVVVVVVVPDPPVPDPPDDCVQQLPPPPPVLLVCLLPPLQVLQLVCCVAACVLSLVHPLLLLQLLLQLQLLVLVCCVQQVDDDDNVLLSLLSSLLCSQDDHPPDDPRLVVSLVVQLVVCVVVVHDNVSSNVSSLLSRPVSHDLDSSSLSSQLSSLLLCLVVDPVRLVPRDLCSNQRLRVVRDPHGPPDDNVNSVVLSVLSSVLSSVLNVQVSVCCVVLVPPSSSSVVSVVSCVVVCVSNVSSSVSSGD

Secondary structure (DSSP, 8-state):
--THHHHHHHHHHHHHHHHHS----------TTSS-TT--HHHHHHIIIIIHHHHHHHHHTT-TT-SSSHHHHHHHHHHHHHHHHHHHHHH-----HHHHHHHHHHTTTT---SSS---HHHHHHHHHHHHHHTT--HHHHHHHHHHH-TTT--S-HHHHHHHHHHHHHGGGGSTTGGGG--GGG--TT-TTTSPPPTT--HHHHHHHHHHHHHHHHHHHHHHHTTHHHHTT-TTHHHHHHHHHHTTTTTSHHHHHHH--

pLDDT: mean 84.04, std 19.41, range [30.59, 98.62]